Protein AF-0000000081412852 (afdb_homodimer)

Foldseek 3Di:
DDPDDDDDAAEDEDEDADLVLQQCQCCQQVVFHWPDDDPQQQKTWTDQDNHTYMYHYCPGDVNVVVPDADDPDDDPDQAEEHEDPDDDPVVSCVSCVVVVWDKDHWDWDQDPQGTFTWIWTAGPSGHIYIYTYHHDD/DDPDDDDDAAEDEDEDADLVLQQCQCCQQVVFHWPDDDPQQQKTWTDQDNHTYMYHYCPGDVNVVVPDADDPDDDPDQAEEHEDPDDDPVVNCVSCVVVVWDKDHWDWDQDDQGTFTWIWTAGPSGHIYIYTYHHDD

Radius of gyration: 17.56 Å; Cα contacts (8 Å, |Δi|>4): 715; chains: 2; bounding box: 42×49×42 Å

Secondary structure (DSSP, 8-state):
--S-EEEEEEEEEEEES-HHHHHHHHHHHH---EEEEEGGGTEEEEEETTEEEEEEETTSTTGGGG-SPP-SSS-SEEEEEEEEES--HHHHHHHHHHTT---PPPEEEEETTEEEEEEEEE-TT--EEEEE-----/--S-EEEEEEEEEEEES-HHHHHHHHHHHH---EEEEETTTTEEEEEETTEEEEEEETTSTTGGGG-SPP-SSS-SEEEEEEEEES--HHHHHHHHHHTT---PPPEEEEETTEEEEEEEEE-TT--EEEEE-----

Solvent-accessible surface area (backbone atoms only — not comparable to full-atom values): 13895 Å² total; per-residue (Å²): 129,74,80,45,41,48,50,28,48,26,32,39,28,35,44,32,88,48,61,66,63,48,52,51,45,42,29,72,75,55,63,27,46,79,76,46,74,41,71,87,46,27,34,36,36,22,41,30,52,69,10,28,49,27,39,23,22,31,86,24,71,62,21,37,68,30,40,59,69,36,57,81,42,18,32,36,53,68,35,38,27,35,29,32,43,64,72,50,65,71,56,47,52,53,51,42,44,74,72,72,44,74,66,62,79,66,42,76,42,82,55,55,75,38,44,18,46,26,35,49,41,66,51,98,73,64,51,38,38,33,45,26,32,65,43,65,129,130,74,78,45,41,49,49,27,49,26,33,40,28,34,43,32,89,48,61,68,62,49,52,51,46,41,30,71,74,56,63,27,45,78,76,46,74,41,72,86,46,27,33,35,36,22,42,29,52,69,10,27,50,27,39,22,22,30,84,26,70,61,22,37,67,29,40,57,69,36,57,80,42,17,31,35,51,66,35,37,29,34,29,32,44,64,71,50,65,70,57,48,52,50,50,42,43,74,70,71,45,76,67,62,79,67,42,78,43,82,54,56,76,38,46,19,47,27,35,51,41,67,51,98,71,63,49,38,38,32,46,27,31,64,44,64,129

Organism: NCBI:txid198620

Nearest PDB structures (foldseek):
  3ey8-assembly1_A  TM=8.313E-01  e=2.814E-11  Vibrio cholerae
  3l7t-assembly2_C  TM=7.181E-01  e=2.933E-09  Streptococcus mutans
  4mym-assembly1_A-2  TM=6.952E-01  e=5.708E-08  Nocardioides sp. JS614
  2a4x-assembly1_B  TM=6.732E-01  e=3.477E-07  Streptomyces caespitosus
  2rbb-assembly1_B  TM=6.374E-01  e=2.118E-06  Paraburkholderia phytofirmans PsJN

pLDDT: mean 94.6, std 6.42, range [62.0, 98.94]

Structure (mmCIF, N/CA/C/O backbone):
data_AF-0000000081412852-model_v1
#
loop_
_entity.id
_entity.type
_entity.pdbx_description
1 polymer 'VOC family protein'
#
loop_
_atom_site.group_PDB
_atom_site.id
_atom_site.type_symbol
_atom_site.label_atom_id
_atom_site.label_alt_id
_atom_site.label_comp_id
_atom_site.label_asym_id
_atom_site.label_entity_id
_atom_site.label_seq_id
_atom_site.pdbx_PDB_ins_code
_atom_site.Cartn_x
_atom_site.Cartn_y
_atom_site.Cartn_z
_atom_site.occupancy
_atom_site.B_iso_or_equiv
_atom_site.auth_seq_id
_atom_site.auth_comp_id
_atom_site.auth_asym_id
_atom_site.auth_atom_id
_atom_site.pdbx_PDB_model_num
ATOM 1 N N . MET A 1 1 ? 15.609 16.359 13.703 1 69.12 1 MET A N 1
ATOM 2 C CA . MET A 1 1 ? 15.219 14.969 13.93 1 69.12 1 MET A CA 1
ATOM 3 C C . MET A 1 1 ? 13.734 14.766 13.664 1 69.12 1 MET A C 1
ATOM 5 O O . MET A 1 1 ? 12.93 15.672 13.898 1 69.12 1 MET A O 1
ATOM 9 N N . SER A 1 2 ? 13.344 13.695 12.969 1 85.25 2 SER A N 1
ATOM 10 C CA . SER A 1 2 ? 11.938 13.445 12.664 1 85.25 2 SER A CA 1
ATOM 11 C C . SER A 1 2 ? 11.125 13.234 13.93 1 85.25 2 SER A C 1
ATOM 13 O O . SER A 1 2 ? 11.57 12.555 14.859 1 85.25 2 SER A O 1
ATOM 15 N N . PRO A 1 3 ? 10.07 13.875 14.094 1 94.44 3 PRO A N 1
ATOM 16 C CA . PRO A 1 3 ? 9.258 13.812 15.312 1 94.44 3 PRO A CA 1
ATOM 17 C C . PRO A 1 3 ? 8.523 12.477 15.461 1 94.44 3 PRO A C 1
ATOM 19 O O . PRO A 1 3 ? 7.777 12.289 16.422 1 94.44 3 PRO A O 1
ATOM 22 N N . PHE A 1 4 ? 8.703 11.633 14.547 1 97.5 4 PHE A N 1
ATOM 23 C CA . PHE A 1 4 ? 8.047 10.336 14.602 1 97.5 4 PHE A CA 1
ATOM 24 C C . PHE A 1 4 ? 8.875 9.273 13.883 1 97.5 4 PHE A C 1
ATOM 26 O O . PHE A 1 4 ? 9.836 9.602 13.188 1 97.5 4 PHE A O 1
ATOM 33 N N . THR A 1 5 ? 8.539 8.031 14.117 1 97.69 5 THR A N 1
ATOM 34 C CA . THR A 1 5 ? 9.031 6.898 13.344 1 97.69 5 THR A CA 1
ATOM 35 C C . THR A 1 5 ? 7.879 6.137 12.703 1 97.69 5 THR A C 1
ATOM 37 O O . THR A 1 5 ? 6.801 6.027 13.289 1 97.69 5 THR A O 1
ATOM 40 N N . ILE A 1 6 ? 8.125 5.68 11.5 1 98.44 6 ILE A N 1
ATOM 41 C CA . ILE A 1 6 ? 7.156 4.812 10.852 1 98.44 6 ILE A CA 1
ATOM 42 C C . ILE A 1 6 ? 7.199 3.422 11.477 1 98.44 6 ILE A C 1
ATOM 44 O O . ILE A 1 6 ? 8.281 2.869 11.703 1 98.44 6 ILE A O 1
ATOM 48 N N . GLN A 1 7 ? 6.082 2.869 11.758 1 98.62 7 GLN A N 1
ATOM 49 C CA . GLN A 1 7 ? 6.02 1.517 12.305 1 98.62 7 GLN A CA 1
ATOM 50 C C . GLN A 1 7 ? 5.836 0.484 11.195 1 98.62 7 GLN A C 1
ATOM 52 O O . GLN A 1 7 ? 6.535 -0.532 11.164 1 98.62 7 GLN A O 1
ATOM 57 N N . HIS A 1 8 ? 4.918 0.639 10.305 1 98.75 8 HIS A N 1
ATOM 58 C CA . HIS A 1 8 ? 4.574 -0.22 9.172 1 98.75 8 HIS A CA 1
ATOM 59 C C . HIS A 1 8 ? 3.516 0.43 8.289 1 98.75 8 HIS A C 1
ATOM 61 O O . HIS A 1 8 ? 3.043 1.53 8.586 1 98.75 8 HIS A O 1
ATOM 67 N N . ILE A 1 9 ? 3.215 -0.14 7.184 1 98.88 9 ILE A N 1
ATOM 68 C CA . ILE A 1 9 ? 2.084 0.282 6.363 1 98.88 9 ILE A CA 1
ATOM 69 C C . ILE A 1 9 ? 0.781 -0.208 6.992 1 98.88 9 ILE A C 1
ATOM 71 O O . ILE A 1 9 ? 0.593 -1.411 7.191 1 98.88 9 ILE A O 1
ATOM 75 N N . ASP A 1 10 ? -0.05 0.736 7.34 1 98.88 10 ASP A N 1
ATOM 76 C CA . ASP A 1 10 ? -1.327 0.417 7.973 1 98.88 10 ASP A CA 1
ATOM 77 C C . ASP A 1 10 ? -2.33 -0.109 6.945 1 98.88 10 ASP A C 1
ATOM 79 O O . ASP A 1 10 ? -2.965 -1.143 7.168 1 98.88 10 ASP A O 1
ATOM 83 N N . HIS A 1 11 ? -2.533 0.643 5.91 1 98.94 11 HIS A N 1
ATOM 84 C CA . HIS A 1 11 ? -3.451 0.198 4.871 1 98.94 11 HIS A CA 1
ATOM 85 C C . HIS A 1 11 ? -3.168 0.899 3.547 1 98.94 11 HIS A C 1
ATOM 87 O O . HIS A 1 11 ? -2.426 1.884 3.508 1 98.94 11 HIS A O 1
ATOM 93 N N . ILE A 1 12 ? -3.662 0.335 2.516 1 98.81 12 ILE A N 1
ATOM 94 C CA . ILE A 1 12 ? -3.783 0.974 1.21 1 98.81 12 ILE A CA 1
ATOM 95 C C . ILE A 1 12 ? -5.254 1.049 0.807 1 98.81 12 ILE A C 1
ATOM 97 O O . ILE A 1 12 ? -6.074 0.25 1.268 1 98.81 12 ILE A O 1
ATOM 101 N N . VAL A 1 13 ? -5.574 2.055 -0.018 1 98.44 13 VAL A N 1
ATOM 102 C CA . VAL A 1 13 ? -6.945 2.213 -0.495 1 98.44 13 VAL A CA 1
ATOM 103 C C . VAL A 1 13 ? -6.98 2.078 -2.016 1 98.44 13 VAL A C 1
ATOM 105 O O . VAL A 1 13 ? -6.547 2.982 -2.736 1 98.44 13 VAL A O 1
ATOM 108 N N . LEU A 1 14 ? -7.531 1.009 -2.486 1 97.88 14 LEU A N 1
ATOM 109 C CA . LEU A 1 14 ? -7.629 0.723 -3.914 1 97.88 14 LEU A CA 1
ATOM 110 C C . LEU A 1 14 ? -8.906 1.312 -4.5 1 97.88 14 LEU A C 1
ATOM 112 O O . LEU A 1 14 ? -9.977 1.189 -3.906 1 97.88 14 LEU A O 1
ATOM 116 N N . ARG A 1 15 ? -8.773 1.97 -5.633 1 96.44 15 ARG A N 1
ATOM 117 C CA . ARG A 1 15 ? -9.93 2.4 -6.41 1 96.44 15 ARG A CA 1
ATOM 118 C C . ARG A 1 15 ? -10.461 1.269 -7.285 1 96.44 15 ARG A C 1
ATOM 120 O O . ARG A 1 15 ? -9.719 0.71 -8.094 1 96.44 15 ARG A O 1
ATOM 127 N N . VAL A 1 16 ? -11.711 0.927 -7.129 1 96.75 16 VAL A N 1
ATOM 128 C CA . VAL A 1 16 ? -12.227 -0.26 -7.809 1 96.75 16 VAL A CA 1
ATOM 129 C C . VAL A 1 16 ? -13.445 0.107 -8.641 1 96.75 16 VAL A C 1
ATOM 131 O O . VAL A 1 16 ? -14.227 0.984 -8.258 1 96.75 16 VAL A O 1
ATOM 134 N N . ALA A 1 17 ? -13.633 -0.606 -9.75 1 95.12 17 ALA A N 1
ATOM 135 C CA . ALA A 1 17 ? -14.719 -0.339 -10.688 1 95.12 17 ALA A CA 1
ATOM 136 C C . ALA A 1 17 ? -16.016 -0.999 -10.234 1 95.12 17 ALA A C 1
ATOM 138 O O . ALA A 1 17 ? -17.109 -0.5 -10.516 1 95.12 17 ALA A O 1
ATOM 139 N N . ASP A 1 18 ? -15.961 -2.16 -9.602 1 96.38 18 ASP A N 1
ATOM 140 C CA . ASP A 1 18 ? -17.078 -2.943 -9.086 1 96.38 18 ASP A CA 1
ATOM 141 C C . ASP A 1 18 ? -16.797 -3.443 -7.672 1 96.38 18 ASP A C 1
ATOM 143 O O . ASP A 1 18 ? -16.047 -4.395 -7.484 1 96.38 18 ASP A O 1
ATOM 147 N N . MET A 1 19 ? -17.469 -2.783 -6.707 1 97 19 MET A N 1
ATOM 148 C CA . MET A 1 19 ? -17.203 -3.008 -5.289 1 97 19 MET A CA 1
ATOM 149 C C . MET A 1 19 ? -17.438 -4.465 -4.914 1 97 19 MET A C 1
ATOM 151 O O . MET A 1 19 ? -16.562 -5.117 -4.344 1 97 19 MET A O 1
ATOM 155 N N . GLN A 1 20 ? -18.562 -4.996 -5.234 1 97.75 20 GLN A N 1
ATOM 156 C CA . GLN A 1 20 ? -18.891 -6.355 -4.824 1 97.75 20 GLN A CA 1
ATOM 157 C C . GLN A 1 20 ? -17.969 -7.371 -5.48 1 97.75 20 GLN A C 1
ATOM 159 O O . GLN A 1 20 ? -17.562 -8.344 -4.848 1 97.75 20 GLN A O 1
ATOM 164 N N . ARG A 1 21 ? -17.688 -7.191 -6.766 1 98.06 21 ARG A N 1
ATOM 165 C CA . ARG A 1 21 ? -16.75 -8.062 -7.461 1 98.06 21 ARG A CA 1
ATOM 166 C C . ARG A 1 21 ? -15.398 -8.094 -6.75 1 98.06 21 ARG A C 1
ATOM 168 O O . ARG A 1 21 ? -14.797 -9.156 -6.602 1 98.06 21 ARG A O 1
ATOM 175 N N . SER A 1 22 ? -14.938 -6.906 -6.363 1 98.19 22 SER A N 1
ATOM 176 C CA . SER A 1 22 ? -13.656 -6.809 -5.676 1 98.19 22 SER A CA 1
ATOM 177 C C . SER A 1 22 ? -13.711 -7.461 -4.301 1 98.19 22 SER A C 1
ATOM 179 O O . SER A 1 22 ? -12.805 -8.195 -3.916 1 98.19 22 SER A O 1
ATOM 181 N N . ILE A 1 23 ? -14.758 -7.195 -3.557 1 98.38 23 ILE A N 1
ATOM 182 C CA . ILE A 1 23 ? -14.93 -7.812 -2.246 1 98.38 23 ILE A CA 1
ATOM 183 C C . ILE A 1 23 ? -14.883 -9.336 -2.385 1 98.38 23 ILE A C 1
ATOM 185 O O . ILE A 1 23 ? -14.156 -10.008 -1.647 1 98.38 23 ILE A O 1
ATOM 189 N N . ASP A 1 24 ? -15.625 -9.875 -3.322 1 98.25 24 ASP A N 1
ATOM 190 C CA . ASP A 1 24 ? -15.695 -11.32 -3.541 1 98.25 24 ASP A CA 1
ATOM 191 C C . ASP A 1 24 ? -14.32 -11.883 -3.9 1 98.25 24 ASP A C 1
ATOM 193 O O . ASP A 1 24 ? -13.938 -12.953 -3.416 1 98.25 24 ASP A O 1
ATOM 197 N N . PHE A 1 25 ? -13.625 -11.18 -4.738 1 98.38 25 PHE A N 1
ATOM 198 C CA . PHE A 1 25 ? -12.297 -11.617 -5.164 1 98.38 25 PHE A CA 1
ATOM 199 C C . PHE A 1 25 ? -11.344 -11.703 -3.975 1 98.38 25 PHE A C 1
ATOM 201 O O . PHE A 1 25 ? -10.719 -12.734 -3.746 1 98.38 25 PHE A O 1
ATOM 208 N N . TYR A 1 26 ? -11.195 -10.602 -3.215 1 98.44 26 TYR A N 1
ATOM 209 C CA . TYR A 1 26 ? -10.227 -10.547 -2.129 1 98.44 26 TYR A CA 1
ATOM 210 C C . TYR A 1 26 ? -10.594 -11.523 -1.02 1 98.44 26 TYR A C 1
ATOM 212 O O . TYR A 1 26 ? -9.711 -12.062 -0.341 1 98.44 26 TYR A O 1
ATOM 220 N N . ASP A 1 27 ? -11.883 -11.766 -0.842 1 97.62 27 ASP A N 1
ATOM 221 C CA . ASP A 1 27 ? -12.32 -12.781 0.111 1 97.62 27 ASP A CA 1
ATOM 222 C C . ASP A 1 27 ? -11.969 -14.188 -0.377 1 97.62 27 ASP A C 1
ATOM 224 O O . ASP A 1 27 ? -11.266 -14.93 0.311 1 97.62 27 ASP A O 1
ATOM 228 N N . ARG A 1 28 ? -12.352 -14.508 -1.568 1 97.19 28 ARG A N 1
ATOM 229 C CA . ARG A 1 28 ? -12.195 -15.844 -2.129 1 97.19 28 ARG A CA 1
ATOM 230 C C . ARG A 1 28 ? -10.719 -16.172 -2.346 1 97.19 28 ARG A C 1
ATOM 232 O O . ARG A 1 28 ? -10.273 -17.281 -2.045 1 97.19 28 ARG A O 1
ATOM 239 N N . VAL A 1 29 ? -9.969 -15.273 -2.863 1 97.5 29 VAL A N 1
ATOM 240 C CA . VAL A 1 29 ? -8.602 -15.547 -3.297 1 97.5 29 VAL A CA 1
ATOM 241 C C . VAL A 1 29 ? -7.645 -15.414 -2.111 1 97.5 29 VAL A C 1
ATOM 243 O O . VAL A 1 29 ? -6.719 -16.219 -1.959 1 97.5 29 VAL A O 1
ATOM 246 N N . PHE A 1 30 ? -7.875 -14.383 -1.273 1 97.38 30 PHE A N 1
ATOM 247 C CA . PHE A 1 30 ? -6.867 -14.047 -0.273 1 97.38 30 PHE A CA 1
ATOM 248 C C . PHE A 1 30 ? -7.402 -14.289 1.134 1 97.38 30 PHE A C 1
ATOM 250 O O . PHE A 1 30 ? -6.648 -14.219 2.109 1 97.38 30 PHE A O 1
ATOM 257 N N . GLY A 1 31 ? -8.648 -14.57 1.311 1 97 31 GLY A N 1
ATOM 258 C CA . GLY A 1 31 ? -9.242 -14.727 2.631 1 97 31 GLY A CA 1
ATOM 259 C C . GLY A 1 31 ? -9.383 -13.414 3.375 1 97 31 GLY A C 1
ATOM 260 O O . GLY A 1 31 ? -9.406 -13.391 4.609 1 97 31 GLY A O 1
ATOM 261 N N . ALA A 1 32 ? -9.367 -12.281 2.693 1 97.62 32 ALA A N 1
ATOM 262 C CA . ALA A 1 32 ? -9.516 -10.961 3.299 1 97.62 32 ALA A CA 1
ATOM 263 C C . ALA A 1 32 ? -10.984 -10.656 3.596 1 97.62 32 ALA A C 1
ATOM 265 O O . ALA A 1 32 ? -11.75 -10.32 2.691 1 97.62 32 ALA A O 1
ATOM 266 N N . GLU A 1 33 ? -11.328 -10.656 4.812 1 97 33 GLU A N 1
ATOM 267 C CA . GLU A 1 33 ? -12.727 -10.477 5.207 1 97 33 GLU A CA 1
ATOM 268 C C . GLU A 1 33 ? -13.055 -9 5.395 1 97 33 GLU A C 1
ATOM 270 O O . GLU A 1 33 ? -12.195 -8.203 5.777 1 97 33 GLU A O 1
ATOM 275 N N . VAL A 1 34 ? -14.359 -8.664 5.211 1 98.38 34 VAL A N 1
ATOM 276 C CA . VAL A 1 34 ? -14.836 -7.305 5.434 1 98.38 34 VAL A CA 1
ATOM 277 C C . VAL A 1 34 ? -14.883 -7.016 6.934 1 98.38 34 VAL A C 1
ATOM 279 O O . VAL A 1 34 ? -15.5 -7.762 7.699 1 98.38 34 VAL A O 1
ATOM 282 N N . VAL A 1 35 ? -14.219 -5.988 7.305 1 98.25 35 VAL A N 1
ATOM 283 C CA . VAL A 1 35 ? -14.211 -5.527 8.688 1 98.25 35 VAL A CA 1
ATOM 284 C C . VAL A 1 35 ? -15.281 -4.453 8.883 1 98.25 35 VAL A C 1
ATOM 286 O O . VAL A 1 35 ? -15.93 -4.402 9.93 1 98.25 35 VAL A O 1
ATOM 289 N N . ARG A 1 36 ? -15.391 -3.592 7.887 1 97.44 36 ARG A N 1
ATOM 290 C CA . ARG A 1 36 ? -16.297 -2.453 7.949 1 97.44 36 ARG A CA 1
ATOM 291 C C . ARG A 1 36 ? -16.703 -1.997 6.555 1 97.44 36 ARG A C 1
ATOM 293 O O . ARG A 1 36 ? -15.891 -1.997 5.633 1 97.44 36 ARG A O 1
ATOM 300 N N . HIS A 1 37 ? -17.969 -1.649 6.438 1 96.31 37 HIS A N 1
ATOM 301 C CA . HIS A 1 37 ? -18.5 -1.1 5.199 1 96.31 37 HIS A CA 1
ATOM 302 C C . HIS A 1 37 ? -19.156 0.254 5.438 1 96.31 37 HIS A C 1
ATOM 304 O O . HIS A 1 37 ? -20.141 0.348 6.18 1 96.31 37 HIS A O 1
ATOM 310 N N . ASN A 1 38 ? -18.562 1.273 4.91 1 94.62 38 ASN A N 1
ATOM 311 C CA . ASN A 1 38 ? -19.172 2.594 4.887 1 94.62 38 ASN A CA 1
ATOM 312 C C . ASN A 1 38 ? -19.875 2.855 3.557 1 94.62 38 ASN A C 1
ATOM 314 O O . ASN A 1 38 ? -19.281 3.408 2.631 1 94.62 38 ASN A O 1
ATOM 318 N N . GLU A 1 39 ? -21.094 2.566 3.449 1 90.81 39 GLU A N 1
ATOM 319 C CA . GLU A 1 39 ? -21.859 2.639 2.207 1 90.81 39 GLU A CA 1
ATOM 320 C C . GLU A 1 39 ? -21.938 4.07 1.685 1 90.81 39 GLU A C 1
ATOM 322 O O . GLU A 1 39 ? -21.797 4.305 0.482 1 90.81 39 GLU A O 1
ATOM 327 N N . LYS A 1 40 ? -22.141 4.977 2.611 1 90.38 40 LYS A N 1
ATOM 328 C CA . LYS A 1 40 ? -22.281 6.375 2.225 1 90.38 40 LYS A CA 1
ATOM 329 C C . LYS A 1 40 ? -21.016 6.879 1.525 1 90.38 40 LYS A C 1
ATOM 331 O O . LYS A 1 40 ? -21.109 7.629 0.549 1 90.38 40 LYS A O 1
ATOM 336 N N . LEU A 1 41 ? -19.922 6.371 1.938 1 92.06 41 LEU A N 1
ATOM 337 C CA . LEU A 1 41 ? -18.656 6.84 1.388 1 92.06 41 LEU A CA 1
ATOM 338 C C . LEU A 1 41 ? -18.156 5.914 0.278 1 92.06 41 LEU A C 1
ATOM 340 O O . LEU A 1 41 ? -17.156 6.195 -0.373 1 92.06 41 LEU A O 1
ATOM 344 N N . GLY A 1 42 ? -18.938 4.793 0.043 1 94.69 42 GLY A N 1
ATOM 345 C CA . GLY A 1 42 ? -18.438 3.809 -0.901 1 94.69 42 GLY A CA 1
ATOM 346 C C . GLY A 1 42 ? -17.094 3.23 -0.5 1 94.69 42 GLY A C 1
ATOM 347 O O . GLY A 1 42 ? -16.203 3.068 -1.341 1 94.69 42 GLY A O 1
ATOM 348 N N . LEU A 1 43 ? -16.891 3.02 0.728 1 97.06 43 LEU A N 1
ATOM 349 C CA . LEU A 1 43 ? -15.633 2.586 1.309 1 97.06 43 LEU A CA 1
ATOM 350 C C . LEU A 1 43 ? -15.805 1.288 2.088 1 97.06 43 LEU A C 1
ATOM 352 O O . LEU A 1 43 ? -16.703 1.178 2.924 1 97.06 43 LEU A O 1
ATOM 356 N N . VAL A 1 44 ? -15.016 0.309 1.763 1 98.38 44 VAL A N 1
ATOM 357 C CA . VAL A 1 44 ? -15.016 -0.972 2.461 1 98.38 44 VAL A CA 1
ATOM 358 C C . VAL A 1 44 ? -13.609 -1.28 2.979 1 98.38 44 VAL A C 1
ATOM 360 O O . VAL A 1 44 ? -12.625 -1.106 2.258 1 98.38 44 VAL A O 1
ATOM 363 N N . HIS A 1 45 ? -13.523 -1.679 4.219 1 98.62 45 HIS A N 1
ATOM 364 C CA . HIS A 1 45 ? -12.258 -2.09 4.828 1 98.62 45 HIS A CA 1
ATOM 365 C C . HIS A 1 45 ? -12.133 -3.609 4.867 1 98.62 45 HIS A C 1
ATOM 367 O O . HIS A 1 45 ? -12.992 -4.293 5.43 1 98.62 45 HIS A O 1
ATOM 373 N N . LEU A 1 46 ? -11.109 -4.16 4.246 1 98.81 46 LEU A N 1
ATOM 374 C CA . LEU A 1 46 ? -10.812 -5.59 4.281 1 98.81 46 LEU A CA 1
ATOM 375 C C . LEU A 1 46 ? -9.617 -5.875 5.188 1 98.81 46 LEU A C 1
ATOM 377 O O . LEU A 1 46 ? -8.617 -5.148 5.148 1 98.81 46 LEU A O 1
ATOM 381 N N . ARG A 1 47 ? -9.711 -6.926 5.98 1 98.69 47 ARG A N 1
ATOM 382 C CA . ARG A 1 47 ? -8.594 -7.336 6.816 1 98.69 47 ARG A CA 1
ATOM 383 C C . ARG A 1 47 ? -7.492 -7.98 5.977 1 98.69 47 ARG A C 1
ATOM 385 O O . ARG A 1 47 ? -7.777 -8.781 5.082 1 98.69 47 ARG A O 1
ATOM 392 N N . ALA A 1 48 ? -6.285 -7.656 6.188 1 98.31 48 ALA A N 1
ATOM 393 C CA . ALA A 1 48 ? -5.094 -8.266 5.605 1 98.31 48 ALA A CA 1
ATOM 394 C C . ALA A 1 48 ? -4.004 -8.461 6.66 1 98.31 48 ALA A C 1
ATOM 396 O O . ALA A 1 48 ? -2.99 -7.762 6.648 1 98.31 48 ALA A O 1
ATOM 397 N N . GLY A 1 49 ? -4.188 -9.469 7.527 1 98.38 49 GLY A N 1
ATOM 398 C CA . GLY A 1 49 ? -3.287 -9.625 8.664 1 98.38 49 GLY A CA 1
ATOM 399 C C . GLY A 1 49 ? -3.348 -8.469 9.641 1 98.38 49 GLY A C 1
ATOM 400 O O . GLY A 1 49 ? -4.426 -8.109 10.117 1 98.38 49 GLY A O 1
ATOM 401 N N . THR A 1 50 ? -2.182 -7.887 9.945 1 98.5 50 THR A N 1
ATOM 402 C CA . THR A 1 50 ? -2.125 -6.742 10.844 1 98.5 50 THR A CA 1
ATOM 403 C C . THR A 1 50 ? -2.359 -5.441 10.086 1 98.5 50 THR A C 1
ATOM 405 O O . THR A 1 50 ? -2.396 -4.363 10.68 1 98.5 50 THR A O 1
ATOM 408 N N . SER A 1 51 ? -2.525 -5.469 8.789 1 98.81 51 SER A N 1
ATOM 409 C CA . SER A 1 51 ? -2.828 -4.336 7.922 1 98.81 51 SER A CA 1
ATOM 410 C C . SER A 1 51 ? -4.242 -4.43 7.359 1 98.81 51 SER A C 1
ATOM 412 O O . SER A 1 51 ? -5.051 -5.23 7.836 1 98.81 51 SER A O 1
ATOM 414 N N . MET A 1 52 ? -4.582 -3.533 6.367 1 98.75 52 MET A N 1
ATOM 415 C CA . MET A 1 52 ? -5.863 -3.574 5.672 1 98.75 52 MET A CA 1
ATOM 416 C C . MET A 1 52 ? -5.691 -3.248 4.191 1 98.75 52 MET A C 1
ATOM 418 O O . MET A 1 52 ? -4.75 -2.547 3.811 1 98.75 52 MET A O 1
ATOM 422 N N . ILE A 1 53 ? -6.547 -3.771 3.42 1 98.81 53 ILE A N 1
ATOM 423 C CA . ILE A 1 53 ? -6.781 -3.371 2.037 1 98.81 53 ILE A CA 1
ATOM 424 C C . ILE A 1 53 ? -8.156 -2.721 1.911 1 98.81 53 ILE A C 1
ATOM 426 O O . ILE A 1 53 ? -9.18 -3.41 1.897 1 98.81 53 ILE A O 1
ATOM 430 N N . ASP A 1 54 ? -8.164 -1.456 1.847 1 98.81 54 ASP A N 1
ATOM 431 C CA . ASP A 1 54 ? -9.43 -0.731 1.718 1 98.81 54 ASP A CA 1
ATOM 432 C C . ASP A 1 54 ? -9.805 -0.544 0.25 1 98.81 54 ASP A C 1
ATOM 434 O O . ASP A 1 54 ? -8.93 -0.436 -0.613 1 98.81 54 ASP A O 1
ATOM 438 N N . LEU A 1 55 ? -11.102 -0.536 0.006 1 98.44 55 LEU A N 1
ATOM 439 C CA . LEU A 1 55 ? -11.656 -0.371 -1.335 1 98.44 55 LEU A CA 1
ATOM 440 C C . LEU A 1 55 ? -12.555 0.86 -1.407 1 98.44 55 LEU A C 1
ATOM 442 O O . LEU A 1 55 ? -13.375 1.085 -0.519 1 98.44 55 LEU A O 1
ATOM 446 N N . VAL A 1 56 ? -12.375 1.657 -2.402 1 97.38 56 VAL A N 1
ATOM 447 C CA . VAL A 1 56 ? -13.281 2.766 -2.666 1 97.38 56 VAL A CA 1
ATOM 448 C C . VAL A 1 56 ? -13.852 2.643 -4.078 1 97.38 56 VAL A C 1
ATOM 450 O O . VAL A 1 56 ? -13.133 2.287 -5.016 1 97.38 56 VAL A O 1
ATOM 453 N N . ASP A 1 57 ? -15.102 2.906 -4.152 1 95.06 57 ASP A N 1
ATOM 454 C CA . ASP A 1 57 ? -15.805 2.859 -5.426 1 95.06 57 ASP A CA 1
ATOM 455 C C . ASP A 1 57 ? -15.492 4.09 -6.277 1 95.06 57 ASP A C 1
ATOM 457 O O . ASP A 1 57 ? -15.68 5.223 -5.828 1 95.06 57 ASP A O 1
ATOM 461 N N . ILE A 1 58 ? -15.102 3.867 -7.512 1 93 58 ILE A N 1
ATOM 462 C CA . ILE A 1 58 ? -14.703 4.98 -8.367 1 93 58 ILE A CA 1
ATOM 463 C C . ILE A 1 58 ? -15.914 5.871 -8.656 1 93 58 ILE A C 1
ATOM 465 O O . ILE A 1 58 ? -15.758 7.012 -9.094 1 93 58 ILE A O 1
ATOM 469 N N . HIS A 1 59 ? -17.109 5.367 -8.406 1 88.44 59 HIS A N 1
ATOM 470 C CA . HIS A 1 59 ? -18.312 6.145 -8.625 1 88.44 59 HIS A CA 1
ATOM 471 C C . HIS A 1 59 ? -18.812 6.762 -7.32 1 88.44 59 HIS A C 1
ATOM 473 O O . HIS A 1 59 ? -19.766 7.547 -7.324 1 88.44 59 HIS A O 1
ATOM 479 N N . GLY A 1 60 ? -18.188 6.383 -6.219 1 84.94 60 GLY A N 1
ATOM 480 C CA . GLY A 1 60 ? -18.562 6.891 -4.91 1 84.94 60 GLY A CA 1
ATOM 481 C C . GLY A 1 60 ? -17.906 8.219 -4.574 1 84.94 60 GLY A C 1
ATOM 482 O O . GLY A 1 60 ? -17.094 8.727 -5.34 1 84.94 60 GLY A O 1
ATOM 483 N N . GLU A 1 61 ? -18.25 8.711 -3.412 1 83.31 61 GLU A N 1
ATOM 484 C CA . GLU A 1 61 ? -17.844 10.047 -2.984 1 83.31 61 GLU A CA 1
ATOM 485 C C . GLU A 1 61 ? -16.312 10.18 -2.971 1 83.31 61 GLU A C 1
ATOM 487 O O . GLU A 1 61 ? -15.766 11.141 -3.504 1 83.31 61 GLU A O 1
ATOM 492 N N . ILE A 1 62 ? -15.578 9.258 -2.428 1 84.94 62 ILE A N 1
ATOM 493 C CA . ILE A 1 62 ? -14.125 9.305 -2.283 1 84.94 62 ILE A CA 1
ATOM 494 C C . ILE A 1 62 ? -13.461 8.93 -3.607 1 84.94 62 ILE A C 1
ATOM 496 O O . ILE A 1 62 ? -12.555 9.617 -4.07 1 84.94 62 ILE A O 1
ATOM 500 N N . GLY A 1 63 ? -13.914 7.832 -4.246 1 83.44 63 GLY A N 1
ATOM 501 C CA . GLY A 1 63 ? -13.281 7.285 -5.434 1 83.44 63 GLY A CA 1
ATOM 502 C C . GLY A 1 63 ? -13.367 8.203 -6.637 1 83.44 63 GLY A C 1
ATOM 503 O O . GLY A 1 63 ? -12.484 8.18 -7.5 1 83.44 63 GLY A O 1
ATOM 504 N N . ARG A 1 64 ? -14.398 9.016 -6.637 1 81.81 64 ARG A N 1
ATOM 505 C CA . ARG A 1 64 ? -14.617 9.883 -7.793 1 81.81 64 ARG A CA 1
ATOM 506 C C . ARG A 1 64 ? -13.523 10.938 -7.902 1 81.81 64 ARG A C 1
ATOM 508 O O . ARG A 1 64 ? -13.273 11.469 -8.984 1 81.81 64 ARG A O 1
ATOM 515 N N . LYS A 1 65 ? -12.875 11.219 -6.848 1 81.81 65 LYS A N 1
ATOM 516 C CA . LYS A 1 65 ? -11.836 12.25 -6.828 1 81.81 65 LYS A CA 1
ATOM 517 C C . LYS A 1 65 ? -10.648 11.852 -7.703 1 81.81 65 LYS A C 1
ATOM 519 O O . LYS A 1 65 ? -9.93 12.711 -8.219 1 81.81 65 LYS A O 1
ATOM 524 N N . GLY A 1 66 ? -10.492 10.586 -7.914 1 81.94 66 GLY A N 1
ATOM 525 C CA . GLY A 1 66 ? -9.406 10.078 -8.742 1 81.94 66 GLY A CA 1
ATOM 526 C C . GLY A 1 66 ? -9.773 9.977 -10.211 1 81.94 66 GLY A C 1
ATOM 527 O O . GLY A 1 66 ? -8.945 9.578 -11.031 1 81.94 66 GLY A O 1
ATOM 528 N N . GLY A 1 67 ? -11.039 10.312 -10.469 1 83.5 67 GLY A N 1
ATOM 529 C CA . GLY A 1 67 ? -11.461 10.266 -11.859 1 83.5 67 GLY A CA 1
ATOM 530 C C . GLY A 1 67 ? -11.836 8.875 -12.328 1 83.5 67 GLY A C 1
ATOM 531 O O . GLY A 1 67 ? -12.484 8.125 -11.594 1 83.5 67 GLY A O 1
ATOM 532 N N . ALA A 1 68 ? -11.453 8.68 -13.617 1 79.44 68 ALA A N 1
ATOM 533 C CA . ALA A 1 68 ? -11.805 7.41 -14.242 1 79.44 68 ALA A CA 1
ATOM 534 C C . ALA A 1 68 ? -11.023 6.258 -13.625 1 79.44 68 ALA A C 1
ATOM 536 O O . ALA A 1 68 ? -10.023 6.477 -12.93 1 79.44 68 ALA A O 1
ATOM 537 N N . ALA A 1 69 ? -11.531 5.043 -13.82 1 81.19 69 ALA A N 1
ATOM 538 C CA . ALA A 1 69 ? -10.867 3.83 -13.344 1 81.19 69 ALA A CA 1
ATOM 539 C C . ALA A 1 69 ? -9.43 3.752 -13.859 1 81.19 69 ALA A C 1
ATOM 541 O O . ALA A 1 69 ? -9.125 4.242 -14.945 1 81.19 69 ALA A O 1
ATOM 542 N N . ALA A 1 70 ? -8.672 3.135 -12.969 1 79.88 70 ALA A N 1
ATOM 543 C CA . ALA A 1 70 ? -7.297 2.914 -13.406 1 79.88 70 ALA A CA 1
ATOM 544 C C . ALA A 1 70 ? -7.242 1.977 -14.609 1 79.88 70 ALA A C 1
ATOM 546 O O . ALA A 1 70 ? -8.078 1.086 -14.75 1 79.88 70 ALA A O 1
ATOM 547 N N . GLY A 1 71 ? -6.402 2.266 -15.555 1 76.94 71 GLY A N 1
ATOM 548 C CA . GLY A 1 71 ? -6.105 1.374 -16.656 1 76.94 71 GLY A CA 1
ATOM 549 C C . GLY A 1 71 ? -4.711 0.785 -16.594 1 76.94 71 GLY A C 1
ATOM 550 O O . GLY A 1 71 ? -4.098 0.748 -15.531 1 76.94 71 GLY A O 1
ATOM 551 N N . GLY A 1 72 ? -4.293 0.121 -17.656 1 76.25 72 GLY A N 1
ATOM 552 C CA . GLY A 1 72 ? -2.973 -0.487 -17.703 1 76.25 72 GLY A CA 1
ATOM 553 C C . GLY A 1 72 ? -1.846 0.527 -17.625 1 76.25 72 GLY A C 1
ATOM 554 O O . GLY A 1 72 ? -0.681 0.158 -17.469 1 76.25 72 GLY A O 1
ATOM 555 N N . GLU A 1 73 ? -2.361 1.808 -17.781 1 79 73 GLU A N 1
ATOM 556 C CA . GLU A 1 73 ? -1.354 2.865 -17.797 1 79 73 GLU A CA 1
ATOM 557 C C . GLU A 1 73 ? -1.663 3.93 -16.734 1 79 73 GLU A C 1
ATOM 559 O O . GLU A 1 73 ? -2.783 4.004 -16.234 1 79 73 GLU A O 1
ATOM 564 N N . ARG A 1 74 ? -0.605 4.695 -16.297 1 83.44 74 ARG A N 1
ATOM 565 C CA . ARG A 1 74 ? -0.671 5.875 -15.438 1 83.44 74 ARG A CA 1
ATOM 566 C C . ARG A 1 74 ? -1.069 5.496 -14.016 1 83.44 74 ARG A C 1
ATOM 568 O O . ARG A 1 74 ? -1.708 6.285 -13.312 1 83.44 74 ARG A O 1
ATOM 575 N N . ARG A 1 75 ? -0.811 4.312 -13.75 1 91.31 75 ARG A N 1
ATOM 576 C CA . ARG A 1 75 ? -0.997 3.896 -12.367 1 91.31 75 ARG A CA 1
ATOM 577 C C . ARG A 1 75 ? 0.029 4.559 -11.453 1 91.31 75 ARG A C 1
ATOM 579 O O . ARG A 1 75 ? 1.193 4.711 -11.828 1 91.31 75 ARG A O 1
ATOM 586 N N . ASN A 1 76 ? -0.362 4.914 -10.266 1 95.12 76 ASN A N 1
ATOM 587 C CA . ASN A 1 76 ? 0.597 5.504 -9.344 1 95.12 76 ASN A CA 1
ATOM 588 C C . ASN A 1 76 ? 1.365 4.43 -8.57 1 95.12 76 ASN A C 1
ATOM 590 O O . ASN A 1 76 ? 2.484 4.672 -8.117 1 95.12 76 ASN A O 1
ATOM 594 N N . VAL A 1 77 ? 0.792 3.275 -8.383 1 96.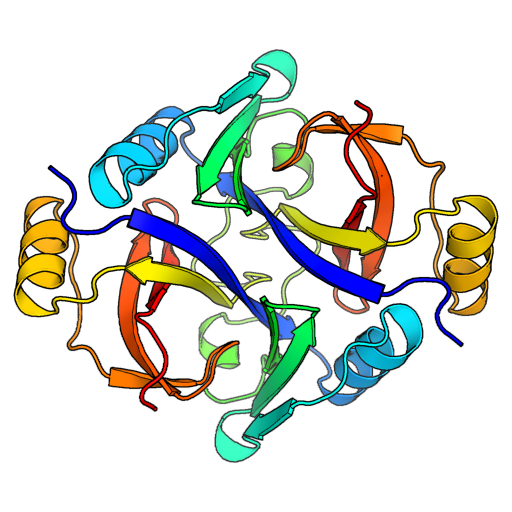69 77 VAL A N 1
ATOM 595 C CA . VAL A 1 77 ? 1.456 2.148 -7.738 1 96.69 77 VAL A CA 1
ATOM 596 C C . VAL A 1 77 ? 1.645 1.015 -8.742 1 96.69 77 VAL A C 1
ATOM 598 O O . VAL A 1 77 ? 0.697 0.618 -9.422 1 96.69 77 VAL A O 1
ATOM 601 N N . ASP A 1 78 ? 2.879 0.52 -8.844 1 96.38 78 ASP A N 1
ATOM 602 C CA . ASP A 1 78 ? 3.164 -0.582 -9.758 1 96.38 78 ASP A CA 1
ATOM 603 C C . ASP A 1 78 ? 2.574 -1.892 -9.242 1 96.38 78 ASP A C 1
ATOM 605 O O . ASP A 1 78 ? 1.877 -2.596 -9.977 1 96.38 78 ASP A O 1
ATOM 609 N N . HIS A 1 79 ? 2.887 -2.229 -8.055 1 97.94 79 HIS A N 1
ATOM 610 C CA . HIS A 1 79 ? 2.301 -3.379 -7.375 1 97.94 79 HIS A CA 1
ATOM 611 C C . HIS A 1 79 ? 2.428 -3.25 -5.863 1 97.94 79 HIS A C 1
ATOM 613 O O . HIS A 1 79 ? 3.078 -2.326 -5.367 1 97.94 79 HIS A O 1
ATOM 619 N N . PHE A 1 80 ? 1.669 -4.07 -5.109 1 98.75 80 PHE A N 1
ATOM 620 C CA . PHE A 1 80 ? 1.849 -4.191 -3.67 1 98.75 80 PHE A CA 1
ATOM 621 C C . PHE A 1 80 ? 2.029 -5.652 -3.27 1 98.75 80 PHE A C 1
ATOM 623 O O . PHE A 1 80 ? 1.658 -6.559 -4.023 1 98.75 80 PHE A O 1
ATOM 630 N N . CYS A 1 81 ? 2.645 -5.773 -2.195 1 98.94 81 CYS A N 1
ATOM 631 C CA . CYS A 1 81 ? 3.055 -7.105 -1.769 1 98.94 81 CYS A CA 1
ATOM 632 C C . CYS A 1 81 ? 2.441 -7.461 -0.419 1 98.94 81 CYS A C 1
ATOM 634 O O . CYS A 1 81 ? 2.469 -6.652 0.51 1 98.94 81 CYS A O 1
ATOM 636 N N . LEU A 1 82 ? 1.906 -8.625 -0.354 1 98.81 82 LEU A N 1
ATOM 637 C CA . LEU A 1 82 ? 1.394 -9.211 0.882 1 98.81 82 LEU A CA 1
ATOM 638 C C . LEU A 1 82 ? 2.332 -10.297 1.401 1 98.81 82 LEU A C 1
ATOM 640 O O . LEU A 1 82 ? 2.678 -11.227 0.669 1 98.81 82 LEU A O 1
ATOM 644 N N . ARG A 1 83 ? 2.756 -10.086 2.607 1 98.81 83 ARG A N 1
ATOM 645 C CA . ARG A 1 83 ? 3.48 -11.156 3.293 1 98.81 83 ARG A CA 1
ATOM 646 C C . ARG A 1 83 ? 2.533 -12.266 3.734 1 98.81 83 ARG A C 1
ATOM 648 O O . ARG A 1 83 ? 1.563 -12.008 4.453 1 98.81 83 ARG A O 1
ATOM 655 N N . ILE A 1 84 ? 2.854 -13.523 3.312 1 98.56 84 ILE A N 1
ATOM 656 C CA . ILE A 1 84 ? 1.924 -14.609 3.609 1 98.56 84 ILE A CA 1
ATOM 657 C C . ILE A 1 84 ? 2.672 -15.766 4.273 1 98.56 84 ILE A C 1
ATOM 659 O O . ILE A 1 84 ? 3.896 -15.859 4.168 1 98.56 84 ILE A O 1
ATOM 663 N N . GLU A 1 85 ? 1.915 -16.656 4.969 1 97.56 85 GLU A N 1
ATOM 664 C CA . GLU A 1 85 ? 2.438 -17.875 5.555 1 97.56 85 GLU A CA 1
ATOM 665 C C . GLU A 1 85 ? 1.359 -18.953 5.633 1 97.56 85 GLU A C 1
ATOM 667 O O . GLU A 1 85 ? 0.2 -18.656 5.93 1 97.56 85 GLU A O 1
ATOM 672 N N . PRO A 1 86 ? 1.723 -20.219 5.43 1 97.44 86 PRO A N 1
ATOM 673 C CA . PRO A 1 86 ? 2.998 -20.656 4.855 1 97.44 86 PRO A CA 1
ATOM 674 C C . PRO A 1 86 ? 3.113 -20.328 3.367 1 97.44 86 PRO A C 1
ATOM 676 O O . PRO A 1 86 ? 2.154 -19.859 2.758 1 97.44 86 PRO A O 1
ATOM 679 N N . PHE A 1 87 ? 4.273 -20.453 2.838 1 97.75 87 PHE A N 1
ATOM 680 C CA . PHE A 1 87 ? 4.484 -20.375 1.396 1 97.75 87 PHE A CA 1
ATOM 681 C C . PHE A 1 87 ? 4.77 -21.766 0.82 1 97.75 87 PHE A C 1
ATOM 683 O O . PHE A 1 87 ? 5.926 -22.188 0.76 1 97.75 87 PHE A O 1
ATOM 690 N N . ASP A 1 88 ? 3.727 -22.438 0.463 1 97.06 88 ASP A N 1
ATOM 691 C CA . ASP A 1 88 ? 3.777 -23.688 -0.301 1 97.06 88 ASP A CA 1
ATOM 692 C C . ASP A 1 88 ? 3.418 -23.438 -1.766 1 97.06 88 ASP A C 1
ATOM 694 O O . ASP A 1 88 ? 2.24 -23.344 -2.113 1 97.06 88 ASP A O 1
ATOM 698 N N . GLU A 1 89 ? 4.438 -23.344 -2.574 1 96.62 89 GLU A N 1
ATOM 699 C CA . GLU A 1 89 ? 4.254 -22.906 -3.955 1 96.62 89 GLU A CA 1
ATOM 700 C C . GLU A 1 89 ? 3.207 -23.75 -4.668 1 96.62 89 GLU A C 1
ATOM 702 O O . GLU A 1 89 ? 2.336 -23.219 -5.363 1 96.62 89 GLU A O 1
ATOM 707 N N . ALA A 1 90 ? 3.344 -25.047 -4.547 1 96.44 90 ALA A N 1
ATOM 708 C CA . ALA A 1 90 ? 2.406 -25.938 -5.223 1 96.44 90 ALA A CA 1
ATOM 709 C C . ALA A 1 90 ? 0.975 -25.688 -4.758 1 96.44 90 ALA A C 1
ATOM 711 O O . ALA A 1 90 ? 0.054 -25.609 -5.57 1 96.44 90 ALA A O 1
ATOM 712 N N . ALA A 1 91 ? 0.77 -25.562 -3.482 1 96.81 91 ALA A N 1
ATOM 713 C CA . ALA A 1 91 ? -0.554 -25.312 -2.922 1 96.81 91 ALA A CA 1
ATOM 714 C C . ALA A 1 91 ? -1.075 -23.938 -3.357 1 96.81 91 ALA A C 1
ATOM 716 O O . ALA A 1 91 ? -2.264 -23.781 -3.648 1 96.81 91 ALA A O 1
ATOM 717 N N . LEU A 1 92 ? -0.195 -22.969 -3.34 1 96.69 92 LEU A N 1
ATOM 718 C CA . LEU A 1 92 ? -0.547 -21.609 -3.734 1 96.69 92 LEU A CA 1
ATOM 719 C C . LEU A 1 92 ? -0.999 -21.578 -5.191 1 96.69 92 LEU A C 1
ATOM 721 O O . LEU A 1 92 ? -2.053 -21.016 -5.5 1 96.69 92 LEU A O 1
ATOM 725 N N . VAL A 1 93 ? -0.196 -22.156 -6.062 1 96.25 93 VAL A N 1
ATOM 726 C CA . VAL A 1 93 ? -0.487 -22.156 -7.492 1 96.25 93 VAL A CA 1
ATOM 727 C C . VAL A 1 93 ? -1.817 -22.875 -7.746 1 96.25 93 VAL A C 1
ATOM 729 O O . VAL A 1 93 ? -2.664 -22.359 -8.484 1 96.25 93 VAL A O 1
ATOM 732 N N . ARG A 1 94 ? -2.021 -23.969 -7.109 1 96.5 94 ARG A N 1
ATOM 733 C CA . ARG A 1 94 ? -3.271 -24.719 -7.254 1 96.5 94 ARG A CA 1
ATOM 734 C C . ARG A 1 94 ? -4.461 -23.859 -6.82 1 96.5 94 ARG A C 1
ATOM 736 O O . ARG A 1 94 ? -5.484 -23.828 -7.508 1 96.5 94 ARG A O 1
ATOM 743 N N . HIS A 1 95 ? -4.328 -23.266 -5.707 1 97.56 95 HIS A N 1
ATOM 744 C CA . HIS A 1 95 ? -5.391 -22.422 -5.172 1 97.56 95 HIS A CA 1
ATOM 745 C C . HIS A 1 95 ? -5.715 -21.266 -6.121 1 97.56 95 HIS A C 1
ATOM 747 O O . HIS A 1 95 ? -6.879 -21.062 -6.473 1 97.56 95 HIS A O 1
ATOM 753 N N . LEU A 1 96 ? -4.695 -20.531 -6.531 1 97.25 96 LEU A N 1
ATOM 754 C CA . LEU A 1 96 ? -4.895 -19.375 -7.406 1 97.25 96 LEU A CA 1
ATOM 755 C C . LEU A 1 96 ? -5.496 -19.797 -8.742 1 97.25 96 LEU A C 1
ATOM 757 O O . LEU A 1 96 ? -6.383 -19.125 -9.266 1 97.25 96 LEU A O 1
ATOM 761 N N . GLN A 1 97 ? -5.031 -20.938 -9.258 1 96.31 97 GLN A N 1
ATOM 762 C CA . GLN A 1 97 ? -5.582 -21.469 -10.5 1 96.31 97 GLN A CA 1
ATOM 763 C C . GLN A 1 97 ? -7.043 -21.875 -10.328 1 96.31 97 GLN A C 1
ATOM 765 O O . GLN A 1 97 ? -7.863 -21.672 -11.227 1 96.31 97 GLN A O 1
ATOM 770 N N . SER A 1 98 ? -7.352 -22.438 -9.18 1 96.56 98 SER A N 1
ATOM 771 C CA . SER A 1 98 ? -8.727 -22.828 -8.906 1 96.56 98 SER A CA 1
ATOM 772 C C . SER A 1 98 ? -9.648 -21.609 -8.828 1 96.56 98 SER A C 1
ATOM 774 O O . SER A 1 98 ? -10.859 -21.734 -9.016 1 96.56 98 SER A O 1
ATOM 776 N N . CYS A 1 99 ? -9.062 -20.484 -8.539 1 96.69 99 CYS A N 1
ATOM 777 C CA . CYS A 1 99 ? -9.812 -19.234 -8.492 1 96.69 99 CYS A CA 1
ATOM 778 C C . CYS A 1 99 ? -9.836 -18.562 -9.867 1 96.69 99 CYS A C 1
ATOM 780 O O . CYS A 1 99 ? -10.312 -17.438 -10 1 96.69 99 CYS A O 1
ATOM 782 N N . GLY A 1 100 ? -9.219 -19.172 -10.82 1 96.25 100 GLY A N 1
ATOM 783 C CA . GLY A 1 100 ? -9.281 -18.672 -12.188 1 96.25 100 GLY A CA 1
ATOM 784 C C . GLY A 1 100 ? -8.133 -17.75 -12.539 1 96.25 100 GLY A C 1
ATOM 785 O O . GLY A 1 100 ? -8.188 -17.047 -13.547 1 96.25 100 GLY A O 1
ATOM 786 N N . LEU A 1 101 ? -7.148 -17.719 -11.727 1 96.69 101 LEU A N 1
ATOM 787 C CA . LEU A 1 101 ? -6.027 -16.812 -11.961 1 96.69 101 LEU A CA 1
ATOM 788 C C . LEU A 1 101 ? -4.875 -17.547 -12.648 1 96.69 101 LEU A C 1
ATOM 790 O O . LEU A 1 101 ? -4.648 -18.734 -12.398 1 96.69 101 LEU A O 1
ATOM 794 N N . ASN A 1 102 ? -4.207 -16.797 -13.531 1 92.31 102 ASN A N 1
ATOM 795 C CA . ASN A 1 102 ? -2.947 -17.25 -14.102 1 92.31 102 ASN A CA 1
ATOM 796 C C . ASN A 1 102 ? -1.752 -16.781 -13.281 1 92.31 102 ASN A C 1
ATOM 798 O O . ASN A 1 102 ? -1.649 -15.602 -12.945 1 92.31 102 ASN A O 1
ATOM 802 N N . VAL A 1 103 ? -0.906 -17.719 -12.93 1 92.44 103 VAL A N 1
ATOM 803 C CA . VAL A 1 103 ? 0.235 -17.375 -12.094 1 92.44 103 VAL A CA 1
ATOM 804 C C . VAL A 1 103 ? 1.519 -17.922 -12.711 1 92.44 103 VAL A C 1
ATOM 806 O O . VAL A 1 103 ? 1.517 -19 -13.297 1 92.44 103 VAL A O 1
ATOM 809 N N . GLU A 1 104 ? 2.512 -17.125 -12.586 1 89.38 104 GLU A N 1
ATOM 810 C CA . GLU A 1 104 ? 3.842 -17.562 -13 1 89.38 104 GLU A CA 1
ATOM 811 C C . GLU A 1 104 ? 4.586 -18.234 -11.852 1 89.38 104 GLU A C 1
ATOM 813 O O . GLU A 1 104 ? 4.152 -18.172 -10.703 1 89.38 104 GLU A O 1
ATOM 818 N N . LYS A 1 105 ? 5.664 -18.859 -12.25 1 93.31 105 LYS A N 1
ATOM 819 C CA . LYS A 1 105 ? 6.492 -19.531 -11.25 1 93.31 105 LYS A CA 1
ATOM 820 C C . LYS A 1 105 ? 7.027 -18.547 -10.227 1 93.31 105 LYS A C 1
ATOM 822 O O . LYS A 1 105 ? 7.355 -17.406 -10.562 1 93.31 105 LYS A O 1
ATOM 827 N N . ALA A 1 106 ? 7.133 -19.109 -9.039 1 97.06 106 ALA A N 1
ATOM 828 C CA . ALA A 1 106 ? 7.699 -18.297 -7.969 1 97.06 106 ALA A CA 1
ATOM 829 C C . ALA A 1 106 ? 9.164 -17.969 -8.25 1 97.06 106 ALA A C 1
ATOM 831 O O . ALA A 1 106 ? 9.859 -18.719 -8.93 1 97.06 106 ALA A O 1
ATOM 832 N N . ALA A 1 107 ? 9.562 -16.844 -7.797 1 97.31 107 ALA A N 1
ATOM 833 C CA . ALA A 1 107 ? 10.953 -16.406 -7.871 1 97.31 107 ALA A CA 1
ATOM 834 C C . ALA A 1 107 ? 11.391 -15.766 -6.559 1 97.31 107 ALA A C 1
ATOM 836 O O . ALA A 1 107 ? 10.562 -15.32 -5.766 1 97.31 107 ALA A O 1
ATOM 837 N N . THR A 1 108 ? 12.656 -15.828 -6.32 1 97.31 108 THR A N 1
ATOM 838 C CA . THR A 1 108 ? 13.211 -15.156 -5.148 1 97.31 108 THR A CA 1
ATOM 839 C C . THR A 1 108 ? 13.289 -13.648 -5.379 1 97.31 108 THR A C 1
ATOM 841 O O . THR A 1 108 ? 13.875 -13.195 -6.367 1 97.31 108 THR A O 1
ATOM 844 N N . ARG A 1 109 ? 12.711 -12.953 -4.535 1 96 109 ARG A N 1
ATOM 845 C CA . ARG A 1 109 ? 12.68 -11.492 -4.637 1 96 109 ARG A CA 1
ATOM 846 C C . ARG A 1 109 ? 12.945 -10.852 -3.281 1 96 109 ARG A C 1
ATOM 848 O O . ARG A 1 109 ? 12.797 -11.492 -2.24 1 96 109 ARG A O 1
ATOM 855 N N . PHE A 1 110 ? 13.32 -9.547 -3.311 1 97.31 110 PHE A N 1
ATOM 856 C CA . PHE A 1 110 ? 13.648 -8.797 -2.104 1 97.31 110 PHE A CA 1
ATOM 857 C C . PHE A 1 110 ? 12.414 -8.117 -1.529 1 97.31 110 PHE A C 1
ATOM 859 O O . PHE A 1 110 ? 11.609 -7.559 -2.273 1 97.31 110 PHE A O 1
ATOM 866 N N . GLY A 1 111 ? 12.219 -8.234 -0.201 1 97.19 111 GLY A N 1
ATOM 867 C CA . GLY A 1 111 ? 11.156 -7.559 0.532 1 97.19 111 GLY A CA 1
ATOM 868 C C . GLY A 1 111 ? 11.602 -7.051 1.89 1 97.19 111 GLY A C 1
ATOM 869 O O . GLY A 1 111 ? 12.805 -6.914 2.145 1 97.19 111 GLY A O 1
ATOM 870 N N . ALA A 1 112 ? 10.656 -6.727 2.707 1 98.06 112 ALA A N 1
ATOM 871 C CA . ALA A 1 112 ? 10.898 -6.043 3.973 1 98.06 112 ALA A CA 1
ATOM 872 C C . ALA A 1 112 ? 11.758 -6.898 4.902 1 98.06 112 ALA A C 1
ATOM 874 O O . ALA A 1 112 ? 12.539 -6.371 5.695 1 98.06 112 ALA A O 1
ATOM 875 N N . GLU A 1 113 ? 11.625 -8.188 4.77 1 97.31 113 GLU A N 1
ATOM 876 C CA . GLU A 1 113 ? 12.344 -9.086 5.672 1 97.31 113 GLU A CA 1
ATOM 877 C C . GLU A 1 113 ? 13.547 -9.711 4.98 1 97.31 113 GLU A C 1
ATOM 879 O O . GLU A 1 113 ? 14.227 -10.562 5.562 1 97.31 113 GLU A O 1
ATOM 884 N N . GLY A 1 114 ? 13.805 -9.297 3.807 1 97.06 114 GLY A N 1
ATOM 885 C CA . GLY A 1 114 ? 14.898 -9.867 3.031 1 97.06 114 GLY A CA 1
ATOM 886 C C . GLY A 1 114 ? 14.43 -10.641 1.817 1 97.06 114 GLY A C 1
ATOM 887 O O . GLY A 1 114 ? 13.32 -10.43 1.324 1 97.06 114 GLY A O 1
ATOM 888 N N . TYR A 1 115 ? 15.289 -11.539 1.29 1 97.88 115 TYR A N 1
ATOM 889 C CA . TYR A 1 115 ? 14.984 -12.32 0.098 1 97.88 115 TYR A CA 1
ATOM 890 C C . TYR A 1 115 ? 14.117 -13.523 0.441 1 97.88 115 TYR A C 1
ATOM 892 O O . TYR A 1 115 ? 14.328 -14.188 1.461 1 97.88 115 TYR A O 1
ATOM 900 N N . GLY A 1 116 ? 13.164 -13.742 -0.356 1 97.31 116 GLY A N 1
ATOM 901 C CA . GLY A 1 116 ? 12.289 -14.898 -0.233 1 97.31 116 GLY A CA 1
ATOM 902 C C . GLY A 1 116 ? 11.469 -15.156 -1.48 1 97.31 116 GLY A C 1
ATOM 903 O O . GLY A 1 116 ? 11.43 -14.328 -2.389 1 97.31 116 GLY A O 1
ATOM 904 N N . LEU A 1 117 ? 10.828 -16.297 -1.518 1 97.88 117 LEU A N 1
ATOM 905 C CA . LEU A 1 117 ? 10.008 -16.656 -2.666 1 97.88 117 LEU A CA 1
ATOM 906 C C . LEU A 1 117 ? 8.734 -15.828 -2.725 1 97.88 117 LEU A C 1
ATOM 908 O O . LEU A 1 117 ? 8.125 -15.539 -1.689 1 97.88 117 LEU A O 1
ATOM 912 N N . SER A 1 118 ? 8.391 -15.469 -3.916 1 98.12 118 SER A N 1
ATOM 913 C CA . SER A 1 118 ? 7.125 -14.773 -4.125 1 98.12 118 SER A CA 1
ATOM 914 C C . SER A 1 118 ? 6.543 -15.078 -5.5 1 98.12 118 SER A C 1
ATOM 916 O O . SER A 1 118 ? 7.246 -15.578 -6.379 1 98.12 118 SER A O 1
ATOM 918 N N . LEU A 1 119 ? 5.352 -14.891 -5.668 1 97.25 119 LEU A N 1
ATOM 919 C CA . LEU A 1 119 ? 4.676 -14.977 -6.957 1 97.25 119 LEU A CA 1
ATOM 920 C C . LEU A 1 119 ? 3.672 -13.844 -7.125 1 97.25 119 LEU A C 1
ATOM 922 O O . LEU A 1 119 ? 3.314 -13.18 -6.148 1 97.25 119 LEU A O 1
ATOM 926 N N . TYR A 1 120 ? 3.271 -13.609 -8.367 1 97.69 120 TYR A N 1
ATOM 927 C CA . TYR A 1 120 ? 2.379 -12.5 -8.68 1 97.69 120 TYR A CA 1
ATOM 928 C C . TYR A 1 120 ? 1.035 -13.008 -9.188 1 97.69 120 TYR A C 1
ATOM 930 O O . TYR A 1 120 ? 0.965 -14.062 -9.828 1 97.69 120 TYR A O 1
ATOM 938 N N . CYS A 1 121 ? 0.03 -12.312 -8.922 1 97.38 121 CYS A N 1
ATOM 939 C CA . CYS A 1 121 ? -1.28 -12.453 -9.555 1 97.38 121 CYS A CA 1
ATOM 940 C C . CYS A 1 121 ? -1.943 -11.094 -9.734 1 97.38 121 CYS A C 1
ATOM 942 O O . CYS A 1 121 ? -1.364 -10.062 -9.383 1 97.38 121 CYS A O 1
ATOM 944 N N . PHE A 1 122 ? -3.104 -11.07 -10.359 1 96.81 122 PHE A N 1
ATOM 945 C CA . PHE A 1 122 ? -3.781 -9.812 -10.648 1 96.81 122 PHE A CA 1
ATOM 946 C C . PHE A 1 122 ? -5.195 -9.812 -10.078 1 96.81 122 PHE A C 1
ATOM 948 O O . PHE A 1 122 ? -5.89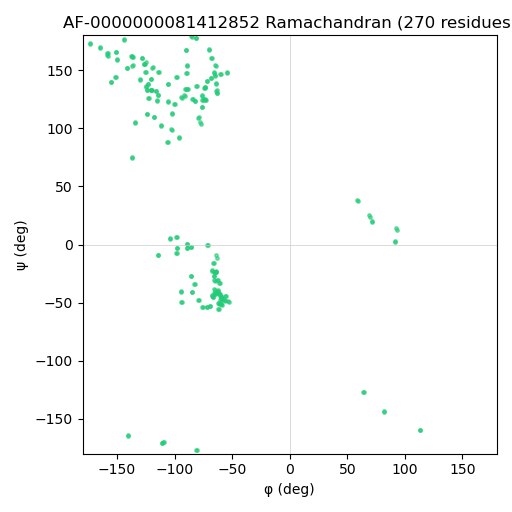8 -10.82 -10.156 1 96.81 122 PHE A O 1
ATOM 955 N N . ASP A 1 123 ? -5.562 -8.703 -9.461 1 97.19 123 ASP A N 1
ATOM 956 C CA . ASP A 1 123 ? -6.941 -8.586 -9 1 97.19 123 ASP A CA 1
ATOM 957 C C . ASP A 1 123 ? -7.863 -8.164 -10.141 1 97.19 123 ASP A C 1
ATOM 959 O O . ASP A 1 123 ? -7.41 -7.953 -11.273 1 97.19 123 ASP A O 1
ATOM 963 N N . PRO A 1 124 ? -9.18 -8.039 -9.977 1 96.25 124 PRO A N 1
ATOM 964 C CA . PRO A 1 124 ? -10.133 -7.812 -11.07 1 96.25 124 PRO A CA 1
ATOM 965 C C . PRO A 1 124 ? -9.914 -6.48 -11.773 1 96.25 124 PRO A C 1
ATOM 967 O O . PRO A 1 124 ? -10.312 -6.316 -12.93 1 96.25 124 PRO A O 1
ATOM 970 N N . ASP A 1 125 ? -9.289 -5.504 -11.094 1 95.56 125 ASP A N 1
ATOM 971 C CA . ASP A 1 125 ? -9.086 -4.184 -11.688 1 95.56 125 ASP A CA 1
ATOM 972 C C . ASP A 1 125 ? -7.684 -4.051 -12.266 1 95.56 125 ASP A C 1
ATOM 974 O O . ASP A 1 125 ? -7.27 -2.959 -12.664 1 95.56 125 ASP A O 1
ATOM 978 N N . GLY A 1 126 ? -6.957 -5.16 -12.25 1 94.56 126 GLY A N 1
ATOM 979 C CA . GLY A 1 126 ? -5.656 -5.176 -12.906 1 94.56 126 GLY A CA 1
ATOM 980 C C . GLY A 1 126 ? -4.516 -4.809 -11.977 1 94.56 126 GLY A C 1
ATOM 981 O O . GLY A 1 126 ? -3.371 -4.668 -12.406 1 94.56 126 GLY A O 1
ATOM 982 N N . ASN A 1 127 ? -4.777 -4.578 -10.734 1 95.56 127 ASN A N 1
ATOM 983 C CA . ASN A 1 127 ? -3.68 -4.395 -9.789 1 95.56 127 ASN A CA 1
ATOM 984 C C . ASN A 1 127 ? -2.836 -5.656 -9.656 1 95.56 127 ASN A C 1
ATOM 986 O O . ASN A 1 127 ? -3.375 -6.754 -9.492 1 95.56 127 ASN A O 1
ATOM 990 N N . GLN A 1 128 ? -1.538 -5.457 -9.742 1 96.62 128 GLN A N 1
ATOM 991 C CA . GLN A 1 128 ? -0.624 -6.574 -9.531 1 96.62 128 GLN A CA 1
ATOM 992 C C . GLN A 1 128 ? -0.346 -6.785 -8.047 1 96.62 128 GLN A C 1
ATOM 994 O O . GLN A 1 128 ? 0.001 -5.84 -7.332 1 96.62 128 GLN A O 1
ATOM 999 N N . VAL A 1 129 ? -0.578 -7.992 -7.594 1 98.25 129 VAL A N 1
ATOM 1000 C CA . VAL A 1 129 ? -0.383 -8.352 -6.191 1 98.25 129 VAL A CA 1
ATOM 1001 C C . VAL A 1 129 ? 0.738 -9.383 -6.07 1 98.25 129 VAL A C 1
ATOM 1003 O O . VAL A 1 129 ? 0.708 -10.422 -6.734 1 98.25 129 VAL A O 1
ATOM 1006 N N . GLU A 1 130 ? 1.697 -9.062 -5.312 1 98.62 130 GLU A N 1
ATOM 1007 C CA . GLU A 1 130 ? 2.766 -10 -4.984 1 98.62 130 GLU A CA 1
ATOM 1008 C C . GLU A 1 130 ? 2.465 -10.75 -3.688 1 98.62 130 GLU A C 1
ATOM 1010 O O . GLU A 1 130 ? 2.086 -10.141 -2.686 1 98.62 130 GLU A O 1
ATOM 1015 N N . LEU A 1 131 ? 2.496 -12.008 -3.707 1 98.31 131 LEU A N 1
ATOM 1016 C CA . LEU A 1 131 ? 2.426 -12.859 -2.523 1 98.31 131 LEU A CA 1
ATOM 1017 C C . LEU A 1 131 ? 3.807 -13.391 -2.152 1 98.31 131 LEU A C 1
ATOM 1019 O O . LEU A 1 131 ? 4.398 -14.172 -2.898 1 98.31 131 LEU A O 1
ATOM 1023 N N . LYS A 1 132 ? 4.277 -12.922 -1.031 1 98.62 132 LYS A N 1
ATOM 1024 C CA . LYS A 1 132 ? 5.656 -13.219 -0.655 1 98.62 132 LYS A CA 1
ATOM 1025 C C . LYS A 1 132 ? 5.707 -14.062 0.618 1 98.62 132 LYS A C 1
ATOM 1027 O O . LYS A 1 132 ? 5.012 -13.766 1.592 1 98.62 132 LYS A O 1
ATOM 1032 N N . GLY A 1 133 ? 6.477 -15.102 0.583 1 98.31 133 GLY A N 1
ATOM 1033 C CA . GLY A 1 133 ? 6.75 -15.906 1.765 1 98.31 133 GLY A CA 1
ATOM 1034 C C . GLY A 1 133 ? 7.816 -15.305 2.662 1 98.31 133 GLY A C 1
ATOM 1035 O O . GLY A 1 133 ? 8.258 -14.18 2.436 1 98.31 133 GLY A O 1
ATOM 1036 N N . PRO A 1 134 ? 8.164 -16.031 3.746 1 96.88 134 PRO A N 1
ATOM 1037 C CA . PRO A 1 134 ? 9.203 -15.539 4.652 1 96.88 134 PRO A CA 1
ATOM 1038 C C . PRO A 1 134 ? 10.578 -15.461 3.988 1 96.88 134 PRO A C 1
ATOM 1040 O O . PRO A 1 134 ? 10.812 -16.109 2.971 1 96.88 134 PRO A O 1
ATOM 1043 N N . SER A 1 135 ? 11.383 -14.547 4.562 1 94.69 135 SER A N 1
ATOM 1044 C CA . SER A 1 135 ? 12.758 -14.461 4.062 1 94.69 135 SER A CA 1
ATOM 1045 C C . SER A 1 135 ? 13.531 -15.734 4.355 1 94.69 135 SER A C 1
ATOM 1047 O O . SER A 1 135 ? 13.281 -16.406 5.355 1 94.69 135 SER A O 1
ATOM 1049 N N . GLU A 1 136 ? 14.383 -16.047 3.424 1 86.88 136 GLU A N 1
ATOM 1050 C CA . GLU A 1 136 ? 15.266 -17.203 3.561 1 86.88 136 GLU A CA 1
ATOM 1051 C C . GLU A 1 136 ? 16.422 -16.906 4.5 1 86.88 136 GLU A C 1
ATOM 1053 O O . GLU A 1 136 ? 17 -15.805 4.461 1 86.88 136 GLU A O 1
ATOM 1058 N N . ALA A 1 137 ? 16.422 -17.406 5.801 1 62.12 137 ALA A N 1
ATOM 1059 C CA . ALA A 1 137 ? 17.547 -17.234 6.715 1 62.12 137 ALA A CA 1
ATOM 1060 C C . ALA A 1 137 ? 18.891 -17.359 5.98 1 62.12 137 ALA A C 1
ATOM 1062 O O . ALA A 1 137 ? 18.984 -18.109 5 1 62.12 137 ALA A O 1
ATOM 1063 N N . MET B 1 1 ? -10.445 -24.281 1.925 1 68.88 1 MET B N 1
ATOM 1064 C CA . MET B 1 1 ? -9.727 -23.438 2.879 1 68.88 1 MET B CA 1
ATOM 1065 C C . MET B 1 1 ? -8.508 -22.797 2.225 1 68.88 1 MET B C 1
ATOM 1067 O O . MET B 1 1 ? -7.891 -23.375 1.334 1 68.88 1 MET B O 1
ATOM 1071 N N . SER B 1 2 ? -8.258 -21.5 2.461 1 85.25 2 SER B N 1
ATOM 1072 C CA . SER B 1 2 ? -7.125 -20.812 1.853 1 85.25 2 SER B CA 1
ATOM 1073 C C . SER B 1 2 ? -5.805 -21.422 2.314 1 85.25 2 SER B C 1
ATOM 1075 O O . SER B 1 2 ? -5.637 -21.734 3.496 1 85.25 2 SER B O 1
ATOM 1077 N N . PRO B 1 3 ? -4.949 -21.734 1.487 1 94.56 3 PRO B N 1
ATOM 1078 C CA . PRO B 1 3 ? -3.686 -22.391 1.812 1 94.56 3 PRO B CA 1
ATOM 1079 C C . PRO B 1 3 ? -2.701 -21.484 2.531 1 94.56 3 PRO B C 1
ATOM 1081 O O . PRO B 1 3 ? -1.579 -21.891 2.842 1 94.56 3 PRO B O 1
ATOM 1084 N N . PHE B 1 4 ? -3.08 -20.297 2.74 1 97.56 4 PHE B N 1
ATOM 1085 C CA . PHE B 1 4 ? -2.213 -19.344 3.428 1 97.56 4 PHE B CA 1
ATOM 1086 C C . PHE B 1 4 ? -3.035 -18.312 4.18 1 97.56 4 PHE B C 1
ATOM 1088 O O . PHE B 1 4 ? -4.25 -18.219 3.992 1 97.56 4 PHE B O 1
ATOM 1095 N N . THR B 1 5 ? -2.389 -17.594 5.066 1 97.69 5 THR B N 1
ATOM 1096 C CA . THR B 1 5 ? -2.928 -16.391 5.695 1 97.69 5 THR B CA 1
ATOM 1097 C C . THR B 1 5 ? -2.041 -15.188 5.402 1 97.69 5 THR B C 1
ATOM 1099 O O . THR B 1 5 ? -0.817 -15.32 5.324 1 97.69 5 THR B O 1
ATOM 1102 N N . ILE B 1 6 ? -2.684 -14.078 5.199 1 98.44 6 ILE B N 1
ATOM 1103 C CA . ILE B 1 6 ? -1.941 -12.828 5.062 1 98.44 6 ILE B CA 1
ATOM 1104 C C . ILE B 1 6 ? -1.413 -12.391 6.426 1 98.44 6 ILE B C 1
ATOM 1106 O O . ILE B 1 6 ? -2.143 -12.414 7.418 1 98.44 6 ILE B O 1
ATOM 1110 N N . GLN B 1 7 ? -0.204 -11.992 6.488 1 98.62 7 GLN B N 1
ATOM 1111 C CA . GLN B 1 7 ? 0.369 -11.492 7.734 1 98.62 7 GLN B CA 1
ATOM 1112 C C . GLN B 1 7 ? 0.258 -9.969 7.82 1 98.62 7 GLN B C 1
ATOM 1114 O O . GLN B 1 7 ? -0.157 -9.43 8.844 1 98.62 7 GLN B O 1
ATOM 1119 N N . HIS B 1 8 ? 0.639 -9.227 6.832 1 98.75 8 HIS B N 1
ATOM 1120 C CA . HIS B 1 8 ? 0.622 -7.777 6.711 1 98.75 8 HIS B CA 1
ATOM 1121 C C . HIS B 1 8 ? 1.022 -7.336 5.305 1 98.75 8 HIS B C 1
ATOM 1123 O O . HIS B 1 8 ? 1.338 -8.172 4.457 1 98.75 8 HIS B O 1
ATOM 1129 N N . ILE B 1 9 ? 0.928 -6.102 5 1 98.88 9 ILE B N 1
ATOM 1130 C CA . ILE B 1 9 ? 1.47 -5.547 3.766 1 98.88 9 ILE B CA 1
ATOM 1131 C C . ILE B 1 9 ? 2.986 -5.41 3.883 1 98.88 9 ILE B C 1
ATOM 1133 O O . ILE B 1 9 ? 3.486 -4.719 4.773 1 98.88 9 ILE B O 1
ATOM 1137 N N . ASP B 1 10 ? 3.662 -6.109 3.02 1 98.88 10 ASP B N 1
ATOM 1138 C CA . ASP B 1 10 ? 5.121 -6.094 3.027 1 98.88 10 ASP B CA 1
ATOM 1139 C C . ASP B 1 10 ? 5.66 -4.797 2.43 1 98.88 10 ASP B C 1
ATOM 1141 O O . ASP B 1 10 ? 6.527 -4.148 3.02 1 98.88 10 ASP B O 1
ATOM 1145 N N . HIS B 1 11 ? 5.227 -4.492 1.247 1 98.94 11 HIS B N 1
ATOM 1146 C CA . HIS B 1 11 ? 5.664 -3.25 0.621 1 98.94 11 HIS B CA 1
ATOM 1147 C C . HIS B 1 11 ? 4.691 -2.807 -0.468 1 98.94 11 HIS B C 1
ATOM 1149 O O . HIS B 1 11 ? 3.824 -3.578 -0.88 1 98.94 11 HIS B O 1
ATOM 1155 N N . ILE B 1 12 ? 4.797 -1.588 -0.822 1 98.75 12 ILE B N 1
ATOM 1156 C CA . ILE B 1 12 ? 4.195 -1.032 -2.029 1 98.75 12 ILE B CA 1
ATOM 1157 C C . ILE B 1 12 ? 5.285 -0.477 -2.941 1 98.75 12 ILE B C 1
ATOM 1159 O O . ILE B 1 12 ? 6.363 -0.105 -2.475 1 98.75 12 ILE B O 1
ATOM 1163 N N . VAL B 1 13 ? 5 -0.473 -4.246 1 98.44 13 VAL B N 1
ATOM 1164 C CA . VAL B 1 13 ? 5.953 0.056 -5.219 1 98.44 13 VAL B CA 1
ATOM 1165 C C . VAL B 1 13 ? 5.344 1.256 -5.941 1 98.44 13 VAL B C 1
ATOM 1167 O O . VAL B 1 13 ? 4.449 1.098 -6.773 1 98.44 13 VAL B O 1
ATOM 1170 N N . LEU B 1 14 ? 5.852 2.404 -5.66 1 97.88 14 LEU B N 1
ATOM 1171 C CA . LEU B 1 14 ? 5.375 3.648 -6.254 1 97.88 14 LEU B CA 1
ATOM 1172 C C . LEU B 1 14 ? 6.117 3.955 -7.547 1 97.88 14 LEU B C 1
ATOM 1174 O O . LEU B 1 14 ? 7.344 3.832 -7.609 1 97.88 14 LEU B O 1
ATOM 1178 N N . ARG B 1 15 ? 5.371 4.324 -8.562 1 96.5 15 ARG B N 1
ATOM 1179 C CA . ARG B 1 15 ? 5.957 4.852 -9.797 1 96.5 15 ARG B CA 1
ATOM 1180 C C . ARG B 1 15 ? 6.27 6.336 -9.656 1 96.5 15 ARG B C 1
ATOM 1182 O O . ARG B 1 15 ? 5.387 7.137 -9.352 1 96.5 15 ARG B O 1
ATOM 1189 N N . VAL B 1 16 ? 7.5 6.703 -9.883 1 96.75 16 VAL B N 1
ATOM 1190 C CA . VAL B 1 16 ? 7.898 8.078 -9.602 1 96.75 16 VAL B CA 1
ATOM 1191 C C . VAL B 1 16 ? 8.531 8.703 -10.844 1 96.75 16 VAL B C 1
ATOM 1193 O O . VAL B 1 16 ? 9.195 8.008 -11.617 1 96.75 16 VAL B O 1
ATOM 1196 N N . ALA B 1 17 ? 8.352 10.008 -11 1 95.19 17 ALA B N 1
ATOM 1197 C CA . ALA B 1 17 ? 8.836 10.742 -12.164 1 95.19 17 ALA B CA 1
ATOM 1198 C C . ALA B 1 17 ? 10.312 11.109 -12.008 1 95.19 17 ALA B C 1
ATOM 1200 O O . ALA B 1 17 ? 11.039 11.219 -13 1 95.19 17 ALA B O 1
ATOM 1201 N N . ASP B 1 18 ? 10.781 11.398 -10.805 1 96.31 18 ASP B N 1
ATOM 1202 C CA . ASP B 1 18 ? 12.148 11.773 -10.453 1 96.31 18 ASP B CA 1
ATOM 1203 C C . ASP B 1 18 ? 12.625 11.016 -9.219 1 96.31 18 ASP B C 1
ATOM 1205 O O . ASP B 1 18 ? 12.242 11.344 -8.094 1 96.31 18 ASP B O 1
ATOM 1209 N N . MET B 1 19 ? 13.492 10.023 -9.477 1 96.94 19 MET B N 1
ATOM 1210 C CA . MET B 1 19 ? 13.922 9.086 -8.438 1 96.94 19 MET B CA 1
ATOM 1211 C C . MET B 1 19 ? 14.602 9.812 -7.285 1 96.94 19 MET B C 1
ATOM 1213 O O . MET B 1 19 ? 14.211 9.648 -6.129 1 96.94 19 MET B O 1
ATOM 1217 N N . GLN B 1 20 ? 15.555 10.625 -7.562 1 97.75 20 GLN B N 1
ATOM 1218 C CA . GLN B 1 20 ? 16.312 11.289 -6.508 1 97.75 20 GLN B CA 1
ATOM 1219 C C . GLN B 1 20 ? 15.43 12.242 -5.711 1 97.75 20 GLN B C 1
ATOM 1221 O O . GLN B 1 20 ? 15.555 12.336 -4.488 1 97.75 20 GLN B O 1
ATOM 1226 N N . ARG B 1 21 ? 14.578 12.992 -6.391 1 98.06 21 ARG B N 1
ATOM 1227 C CA . ARG B 1 21 ? 13.641 13.875 -5.711 1 98.06 21 ARG B CA 1
ATOM 1228 C C . ARG B 1 21 ? 12.773 13.094 -4.727 1 98.06 21 ARG B C 1
ATOM 1230 O O . ARG B 1 21 ? 12.531 13.555 -3.607 1 98.06 21 ARG B O 1
ATOM 1237 N N . SER B 1 22 ? 12.289 11.945 -5.18 1 98.12 22 SER B N 1
ATOM 1238 C CA . SER B 1 22 ? 11.445 11.117 -4.328 1 98.12 22 SER B CA 1
ATOM 1239 C C . SER B 1 22 ? 12.234 10.555 -3.15 1 98.12 22 SER B C 1
ATOM 1241 O O . SER B 1 22 ? 11.758 10.562 -2.014 1 98.12 22 SER B O 1
ATOM 1243 N N . ILE B 1 23 ? 13.414 10.062 -3.416 1 98.38 23 ILE B N 1
ATOM 1244 C CA . ILE B 1 23 ? 14.266 9.547 -2.348 1 98.38 23 ILE B CA 1
ATOM 1245 C C . ILE B 1 23 ? 14.484 10.633 -1.296 1 98.38 23 ILE B C 1
ATOM 1247 O O . ILE B 1 23 ? 14.312 10.391 -0.099 1 98.38 23 ILE B O 1
ATOM 1251 N N . ASP B 1 24 ? 14.828 11.828 -1.722 1 98.19 24 ASP B N 1
ATOM 1252 C CA . ASP B 1 24 ? 15.094 12.945 -0.82 1 98.19 24 ASP B CA 1
ATOM 1253 C C . ASP B 1 24 ? 13.859 13.297 -0 1 98.19 24 ASP B C 1
ATOM 1255 O O . ASP B 1 24 ? 13.953 13.562 1.199 1 98.19 24 ASP B O 1
ATOM 1259 N N . PHE B 1 25 ? 12.727 13.289 -0.648 1 98.38 25 PHE B N 1
ATOM 1260 C CA . PHE B 1 25 ? 11.477 13.609 0.024 1 98.38 25 PHE B CA 1
ATOM 1261 C C . PHE B 1 25 ? 11.188 12.602 1.132 1 98.38 25 PHE B C 1
ATOM 1263 O O . PHE B 1 25 ? 10.953 12.984 2.279 1 98.38 25 PHE B O 1
ATOM 1270 N N . TYR B 1 26 ? 11.156 11.297 0.804 1 98.44 26 TYR B N 1
ATOM 1271 C CA . TYR B 1 26 ? 10.773 10.273 1.766 1 98.44 26 TYR B CA 1
ATOM 1272 C C . TYR B 1 26 ? 11.781 10.188 2.904 1 98.44 26 TYR B C 1
ATOM 1274 O O . TYR B 1 26 ? 11.422 9.867 4.039 1 98.44 26 TYR B O 1
ATOM 1282 N N . ASP B 1 27 ? 13.047 10.477 2.605 1 97.62 27 ASP B N 1
ATOM 1283 C CA . ASP B 1 27 ? 14.055 10.539 3.656 1 97.62 27 ASP B CA 1
ATOM 1284 C C . ASP B 1 27 ? 13.82 11.742 4.57 1 97.62 27 ASP B C 1
ATOM 1286 O O . ASP B 1 27 ? 13.664 11.586 5.781 1 97.62 27 ASP B O 1
ATOM 1290 N N . ARG B 1 28 ? 13.703 12.898 4.012 1 97.19 28 ARG B N 1
ATOM 1291 C CA . ARG B 1 28 ? 13.594 14.148 4.754 1 97.19 28 ARG B CA 1
ATOM 1292 C C . ARG B 1 28 ? 12.281 14.219 5.527 1 97.19 28 ARG B C 1
ATOM 1294 O O . ARG B 1 28 ? 12.258 14.633 6.688 1 97.19 28 ARG B O 1
ATOM 1301 N N . VAL B 1 29 ? 11.211 13.844 4.922 1 97.5 29 VAL B N 1
ATOM 1302 C CA . VAL B 1 29 ? 9.883 14.055 5.488 1 97.5 29 VAL B CA 1
ATOM 1303 C C . VAL B 1 29 ? 9.531 12.914 6.438 1 97.5 29 VAL B C 1
ATOM 1305 O O . VAL B 1 29 ? 8.961 13.133 7.504 1 97.5 29 VAL B O 1
ATOM 1308 N N . PHE B 1 30 ? 9.883 11.68 6.031 1 97.31 30 PHE B N 1
ATOM 1309 C CA . PHE B 1 30 ? 9.367 10.523 6.758 1 97.31 30 PHE B CA 1
ATOM 1310 C C . PHE B 1 30 ? 10.508 9.773 7.449 1 97.31 30 PHE B C 1
ATOM 1312 O O . PHE B 1 30 ? 10.258 8.859 8.242 1 97.31 30 PHE B O 1
ATOM 1319 N N . GLY B 1 31 ? 11.734 10.094 7.195 1 97 31 GLY B N 1
ATOM 1320 C CA . GLY B 1 31 ? 12.859 9.359 7.746 1 97 31 GLY B CA 1
ATOM 1321 C C . GLY B 1 31 ? 13.039 7.984 7.125 1 97 31 GLY B C 1
ATOM 1322 O O . GLY B 1 31 ? 13.594 7.082 7.754 1 97 31 GLY B O 1
ATOM 1323 N N . ALA B 1 32 ? 12.484 7.73 5.957 1 97.62 32 ALA B N 1
ATOM 1324 C CA . ALA B 1 32 ? 12.609 6.453 5.254 1 97.62 32 ALA B CA 1
ATOM 1325 C C . ALA B 1 32 ? 13.961 6.344 4.551 1 97.62 32 ALA B C 1
ATOM 1327 O O . ALA B 1 32 ? 14.172 6.953 3.498 1 97.62 32 A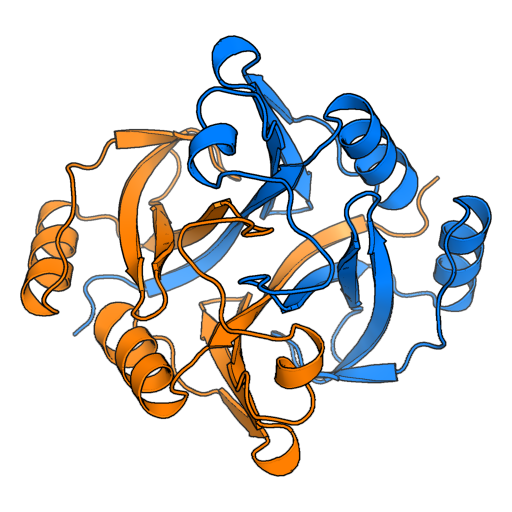LA B O 1
ATOM 1328 N N . GLU B 1 33 ? 14.781 5.531 5.035 1 96.94 33 GLU B N 1
ATOM 1329 C CA . GLU B 1 33 ? 16.141 5.414 4.504 1 96.94 33 GLU B CA 1
ATOM 1330 C C . GLU B 1 33 ? 16.203 4.387 3.377 1 96.94 33 GLU B C 1
ATOM 1332 O O . GLU B 1 33 ? 15.453 3.41 3.377 1 96.94 33 GLU B O 1
ATOM 1337 N N . VAL B 1 34 ? 17.203 4.566 2.479 1 98.38 34 VAL B N 1
ATOM 1338 C CA . VAL B 1 34 ? 17.438 3.615 1.396 1 98.38 34 VAL B CA 1
ATOM 1339 C C . VAL B 1 34 ? 18.062 2.344 1.954 1 98.38 34 VAL B C 1
ATOM 1341 O O . VAL B 1 34 ? 19.094 2.4 2.637 1 98.38 34 VAL B O 1
ATOM 1344 N N . VAL B 1 35 ? 17.438 1.271 1.692 1 98.25 35 VAL B N 1
ATOM 1345 C CA . VAL B 1 35 ? 17.938 -0.04 2.092 1 98.25 35 VAL B CA 1
ATOM 1346 C C . VAL B 1 35 ? 18.734 -0.659 0.947 1 98.25 35 VAL B C 1
ATOM 1348 O O . VAL B 1 35 ? 19.75 -1.316 1.177 1 98.25 35 VAL B O 1
ATOM 1351 N N . ARG B 1 36 ? 18.219 -0.48 -0.255 1 97.44 36 ARG B N 1
ATOM 1352 C CA . ARG B 1 36 ? 18.812 -1.08 -1.448 1 97.44 36 ARG B CA 1
ATOM 1353 C C . ARG B 1 36 ? 18.453 -0.276 -2.695 1 97.44 36 ARG B C 1
ATOM 1355 O O . ARG B 1 36 ? 17.344 0.222 -2.824 1 97.44 36 ARG B O 1
ATOM 1362 N N . HIS B 1 37 ? 19.438 -0.156 -3.549 1 96.38 37 HIS B N 1
ATOM 1363 C CA . HIS B 1 37 ? 19.25 0.495 -4.84 1 96.38 37 HIS B CA 1
ATOM 1364 C C . HIS B 1 37 ? 19.656 -0.427 -5.984 1 96.38 37 HIS B C 1
ATOM 1366 O O . HIS B 1 37 ? 20.812 -0.825 -6.086 1 96.38 37 HIS B O 1
ATOM 1372 N N . ASN B 1 38 ? 18.672 -0.827 -6.746 1 94.69 38 ASN B N 1
ATOM 1373 C CA . ASN B 1 38 ? 18.938 -1.544 -7.992 1 94.69 38 ASN B CA 1
ATOM 1374 C C . ASN B 1 38 ? 18.922 -0.605 -9.195 1 94.69 38 ASN B C 1
ATOM 1376 O O . ASN B 1 38 ? 17.875 -0.42 -9.82 1 94.69 38 ASN B O 1
ATOM 1380 N N . GLU B 1 39 ? 20 -0.089 -9.57 1 90.75 39 GLU B N 1
ATOM 1381 C CA . GLU B 1 39 ? 20.109 0.924 -10.617 1 90.75 39 GLU B CA 1
ATOM 1382 C C . GLU B 1 39 ? 19.656 0.379 -11.961 1 90.75 39 GLU B C 1
ATOM 1384 O O . GLU B 1 39 ? 18.969 1.072 -12.719 1 90.75 39 GLU B O 1
ATOM 1389 N N . LYS B 1 40 ? 20.047 -0.859 -12.219 1 90.44 40 LYS B N 1
ATOM 1390 C CA . LYS B 1 40 ? 19.719 -1.468 -13.5 1 90.44 40 LYS B CA 1
ATOM 1391 C C . LYS B 1 40 ? 18.203 -1.552 -13.688 1 90.44 40 LYS B C 1
ATOM 1393 O O . LYS B 1 40 ? 17.688 -1.317 -14.789 1 90.44 40 LYS B O 1
ATOM 1398 N N . LEU B 1 41 ? 17.516 -1.741 -12.625 1 92.12 41 LEU B N 1
ATOM 1399 C CA . LEU B 1 41 ? 16.078 -1.912 -12.703 1 92.12 41 LEU B CA 1
ATOM 1400 C C . LEU B 1 41 ? 15.352 -0.602 -12.398 1 92.12 41 LEU B C 1
ATOM 1402 O O . LEU B 1 41 ? 14.133 -0.523 -12.508 1 92.12 41 LEU B O 1
ATOM 1406 N N . GLY B 1 42 ? 16.156 0.465 -12.055 1 94.69 42 GLY B N 1
ATOM 1407 C CA . GLY B 1 42 ? 15.516 1.69 -11.617 1 94.69 42 GLY B CA 1
ATOM 1408 C C 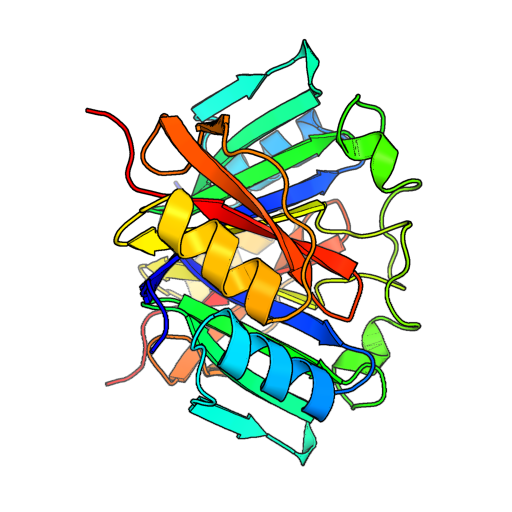. GLY B 1 42 ? 14.633 1.496 -10.398 1 94.69 42 GLY B C 1
ATOM 1409 O O . GLY B 1 42 ? 13.523 2.027 -10.336 1 94.69 42 GLY B O 1
ATOM 1410 N N . LEU B 1 43 ? 15.039 0.695 -9.508 1 97.12 43 LEU B N 1
ATOM 1411 C CA . LEU B 1 43 ? 14.281 0.294 -8.336 1 97.12 43 LEU B CA 1
ATOM 1412 C C . LEU B 1 43 ? 15.039 0.615 -7.055 1 97.12 43 LEU B C 1
ATOM 1414 O O . LEU B 1 43 ? 16.219 0.269 -6.926 1 97.12 43 LEU B O 1
ATOM 1418 N N . VAL B 1 44 ? 14.406 1.334 -6.168 1 98.38 44 VAL B N 1
ATOM 1419 C CA . VAL B 1 44 ? 14.977 1.666 -4.867 1 98.38 44 VAL B CA 1
ATOM 1420 C C . VAL B 1 44 ? 14.039 1.203 -3.756 1 98.38 44 VAL B C 1
ATOM 1422 O O . VAL B 1 44 ? 12.82 1.409 -3.834 1 98.38 44 VAL B O 1
ATOM 1425 N N . HIS B 1 45 ? 14.586 0.541 -2.766 1 98.62 45 HIS B N 1
ATOM 1426 C CA . HIS B 1 45 ? 13.836 0.108 -1.593 1 98.62 45 HIS B CA 1
ATOM 1427 C C . HIS B 1 45 ? 14.062 1.049 -0.415 1 98.62 45 HIS B C 1
ATOM 1429 O O . HIS B 1 45 ? 15.203 1.265 0.003 1 98.62 45 HIS B O 1
ATOM 1435 N N . LEU B 1 46 ? 13 1.648 0.113 1 98.81 46 LEU B N 1
ATOM 1436 C CA . LEU B 1 46 ? 13.062 2.494 1.3 1 98.81 46 LEU B CA 1
ATOM 1437 C C . LEU B 1 46 ? 12.469 1.774 2.508 1 98.81 46 LEU B C 1
ATOM 1439 O O . LEU B 1 46 ? 11.43 1.123 2.398 1 98.81 46 LEU B O 1
ATOM 1443 N N . ARG B 1 47 ? 13.117 1.904 3.652 1 98.69 47 ARG B N 1
ATOM 1444 C CA . ARG B 1 47 ? 12.578 1.331 4.887 1 98.69 47 ARG B CA 1
ATOM 1445 C C . ARG B 1 47 ? 11.391 2.133 5.391 1 98.69 47 ARG B C 1
ATOM 1447 O O . ARG B 1 47 ? 11.406 3.365 5.375 1 98.69 47 ARG B O 1
ATOM 1454 N N . ALA B 1 48 ? 10.352 1.52 5.797 1 98.25 48 ALA B N 1
ATOM 1455 C CA . ALA B 1 48 ? 9.18 2.092 6.453 1 98.25 48 ALA B CA 1
ATOM 1456 C C . ALA B 1 48 ? 8.734 1.224 7.625 1 98.25 48 ALA B C 1
ATOM 1458 O O . ALA B 1 48 ? 7.691 0.567 7.555 1 98.25 48 ALA B O 1
ATOM 1459 N N . GLY B 1 49 ? 9.492 1.28 8.742 1 98.38 49 GLY B N 1
ATOM 1460 C CA . GLY B 1 49 ? 9.234 0.372 9.844 1 98.38 49 GLY B CA 1
ATOM 1461 C C . GLY B 1 49 ? 9.469 -1.084 9.492 1 98.38 49 GLY B C 1
ATOM 1462 O O . GLY B 1 49 ? 10.547 -1.443 9.008 1 98.38 49 GLY B O 1
ATOM 1463 N N . THR B 1 50 ? 8.461 -1.92 9.734 1 98.5 50 THR B N 1
ATOM 1464 C CA . THR B 1 50 ? 8.57 -3.336 9.406 1 98.5 50 THR B CA 1
ATOM 1465 C C . THR B 1 50 ? 8.172 -3.584 7.953 1 98.5 50 THR B C 1
ATOM 1467 O O . THR B 1 50 ? 8.242 -4.715 7.469 1 98.5 50 THR B O 1
ATOM 1470 N N . SER B 1 51 ? 7.758 -2.588 7.219 1 98.75 51 SER B N 1
ATOM 1471 C CA . SER B 1 51 ? 7.406 -2.635 5.801 1 98.75 51 SER B CA 1
ATOM 1472 C C . SER B 1 51 ? 8.414 -1.864 4.957 1 98.75 51 SER B C 1
ATOM 1474 O O . SER B 1 51 ? 9.492 -1.509 5.438 1 98.75 51 SER B O 1
ATOM 1476 N N . MET B 1 52 ? 8.094 -1.663 3.625 1 98.75 52 MET B N 1
ATOM 1477 C CA . MET B 1 52 ? 8.922 -0.862 2.727 1 98.75 52 MET B CA 1
ATOM 1478 C C . MET B 1 52 ? 8.055 -0.038 1.779 1 98.75 52 MET B C 1
ATOM 1480 O O . MET B 1 52 ? 6.922 -0.417 1.479 1 98.75 52 MET B O 1
ATOM 1484 N N . ILE B 1 53 ? 8.578 1.038 1.386 1 98.81 53 ILE B N 1
ATOM 1485 C CA . ILE B 1 53 ? 8.094 1.828 0.26 1 98.81 53 ILE B CA 1
ATOM 1486 C C . ILE B 1 53 ? 9.102 1.776 -0.881 1 98.81 53 ILE B C 1
ATOM 1488 O O . ILE B 1 53 ? 10.141 2.445 -0.832 1 98.81 53 ILE B O 1
ATOM 1492 N N . ASP B 1 54 ? 8.82 1.008 -1.85 1 98.75 54 ASP B N 1
ATOM 1493 C CA . ASP B 1 54 ? 9.711 0.888 -2.998 1 98.75 54 ASP B CA 1
ATOM 1494 C C . ASP B 1 54 ? 9.359 1.913 -4.074 1 98.75 54 ASP B C 1
ATOM 1496 O O . ASP B 1 54 ? 8.195 2.289 -4.227 1 98.75 54 ASP B O 1
ATOM 1500 N N . LEU B 1 55 ? 10.391 2.354 -4.77 1 98.44 55 LEU B N 1
ATOM 1501 C CA . LEU B 1 55 ? 10.258 3.336 -5.84 1 98.44 55 LEU B CA 1
ATOM 1502 C C . LEU B 1 55 ? 10.75 2.77 -7.168 1 98.44 55 LEU B C 1
ATOM 1504 O O . LEU B 1 55 ? 11.82 2.152 -7.223 1 98.44 55 LEU B O 1
ATOM 1508 N N . VAL B 1 56 ? 9.992 2.938 -8.195 1 97.38 56 VAL B N 1
ATOM 1509 C CA . VAL B 1 56 ? 10.445 2.588 -9.539 1 97.38 56 VAL B CA 1
ATOM 1510 C C . VAL B 1 56 ? 10.352 3.812 -10.445 1 97.38 56 VAL B C 1
ATOM 1512 O O . VAL B 1 56 ? 9.383 4.574 -10.375 1 97.38 56 VAL B O 1
ATOM 1515 N N . ASP B 1 57 ? 11.367 3.939 -11.219 1 95.12 57 ASP B N 1
ATOM 1516 C CA . ASP B 1 57 ? 11.445 5.047 -12.172 1 95.12 57 ASP B CA 1
ATOM 1517 C C . ASP B 1 57 ? 10.547 4.797 -13.375 1 95.12 57 ASP B C 1
ATOM 1519 O O . ASP B 1 57 ? 10.672 3.768 -14.047 1 95.12 57 ASP B O 1
ATOM 1523 N N . ILE B 1 58 ? 9.695 5.762 -13.695 1 93.06 58 ILE B N 1
ATOM 1524 C CA . ILE B 1 58 ? 8.742 5.57 -14.789 1 93.06 58 ILE B CA 1
ATOM 1525 C C . ILE B 1 58 ? 9.484 5.457 -16.109 1 93.06 58 ILE B C 1
ATOM 1527 O O . ILE B 1 58 ? 8.93 4.996 -17.109 1 93.06 58 ILE B O 1
ATOM 1531 N N . HIS B 1 59 ? 10.742 5.852 -16.141 1 88.56 59 HIS B N 1
ATOM 1532 C CA . HIS B 1 59 ? 11.555 5.758 -17.344 1 88.56 59 HIS B CA 1
ATOM 1533 C C . HIS B 1 59 ? 12.43 4.508 -17.328 1 88.56 59 HIS B C 1
ATOM 1535 O O . HIS B 1 59 ? 13.094 4.199 -18.312 1 88.56 59 HIS B O 1
ATOM 1541 N N . GLY B 1 60 ? 12.43 3.818 -16.203 1 85.12 60 GLY B N 1
ATOM 1542 C CA . GLY B 1 60 ? 13.234 2.617 -16.047 1 85.12 60 GLY B CA 1
ATOM 1543 C C . GLY B 1 60 ? 12.539 1.366 -16.547 1 85.12 60 GLY B C 1
ATOM 1544 O O . GLY B 1 60 ? 11.383 1.422 -16.969 1 85.12 60 GLY B O 1
ATOM 1545 N N . GLU B 1 61 ? 13.227 0.279 -16.438 1 83.38 61 GLU B N 1
ATOM 1546 C CA . GLU B 1 61 ? 12.781 -0.991 -17 1 83.38 61 GLU B CA 1
ATOM 1547 C C . GLU B 1 61 ? 11.43 -1.4 -16.438 1 83.38 61 GLU B C 1
ATOM 1549 O O . GLU B 1 61 ? 10.516 -1.759 -17.188 1 83.38 61 GLU B O 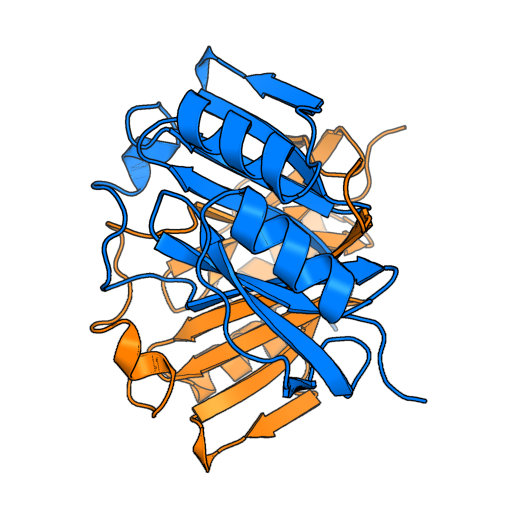1
ATOM 1554 N N . ILE B 1 62 ? 11.203 -1.354 -15.148 1 85.56 62 ILE B N 1
ATOM 1555 C CA . ILE B 1 62 ? 9.984 -1.789 -14.477 1 85.56 62 ILE B CA 1
ATOM 1556 C C . ILE B 1 62 ? 8.906 -0.717 -14.617 1 85.56 62 ILE B C 1
ATOM 1558 O O . ILE B 1 62 ? 7.766 -1.019 -14.969 1 85.56 62 ILE B O 1
ATOM 1562 N N . GLY B 1 63 ? 9.258 0.555 -14.352 1 83.56 63 GLY B N 1
ATOM 1563 C CA . GLY B 1 63 ? 8.297 1.646 -14.305 1 83.56 63 GLY B CA 1
ATOM 1564 C C . GLY B 1 63 ? 7.66 1.936 -15.648 1 83.56 63 GLY B C 1
ATOM 1565 O O . GLY B 1 63 ? 6.52 2.398 -15.711 1 83.56 63 GLY B O 1
ATOM 1566 N N . ARG B 1 64 ? 8.398 1.606 -16.688 1 81.81 64 ARG B N 1
ATOM 1567 C CA . ARG B 1 64 ? 7.906 1.926 -18.031 1 81.81 64 ARG B CA 1
ATOM 1568 C C . ARG B 1 64 ? 6.676 1.091 -18.375 1 81.81 64 ARG B C 1
ATOM 1570 O O . ARG B 1 64 ? 5.871 1.482 -19.219 1 81.81 64 ARG B O 1
ATOM 1577 N N . LYS B 1 65 ? 6.508 0.003 -17.75 1 82.06 65 LYS B N 1
ATOM 1578 C CA . LYS B 1 65 ? 5.395 -0.897 -18.031 1 82.06 65 LYS B CA 1
ATOM 1579 C C . LYS B 1 65 ? 4.062 -0.249 -17.688 1 82.06 65 LYS B C 1
ATOM 1581 O O . LYS B 1 65 ? 3.027 -0.583 -18.266 1 82.06 65 LYS B O 1
ATOM 1586 N N . GLY B 1 66 ? 4.102 0.697 -16.812 1 82.38 66 GLY B N 1
ATOM 1587 C CA . GLY B 1 66 ? 2.898 1.402 -16.391 1 82.38 66 GLY B CA 1
ATOM 1588 C C . GLY B 1 66 ? 2.594 2.617 -17.25 1 82.38 66 GLY B C 1
ATOM 1589 O O . GLY B 1 66 ? 1.591 3.301 -17.031 1 82.38 66 GLY B O 1
ATOM 1590 N N . GLY B 1 67 ? 3.518 2.854 -18.188 1 84 67 GLY B N 1
ATOM 1591 C CA . GLY B 1 67 ? 3.281 3.98 -19.078 1 84 67 GLY B CA 1
ATOM 1592 C C . GLY B 1 67 ? 3.68 5.312 -18.469 1 84 67 GLY B C 1
ATOM 1593 O O . GLY B 1 67 ? 4.715 5.414 -17.797 1 84 67 GLY B O 1
ATOM 1594 N N . ALA B 1 68 ? 2.828 6.289 -18.844 1 79.56 68 ALA B N 1
ATOM 1595 C CA . ALA B 1 68 ? 3.109 7.652 -18.391 1 79.56 68 ALA B CA 1
ATOM 1596 C C . ALA B 1 68 ? 2.941 7.781 -16.891 1 79.56 68 ALA B C 1
ATOM 1598 O O . ALA B 1 68 ? 2.33 6.926 -16.25 1 79.56 68 ALA B O 1
ATOM 1599 N N . ALA B 1 69 ? 3.551 8.828 -16.328 1 81.5 69 ALA B N 1
ATOM 1600 C CA . ALA B 1 69 ? 3.43 9.133 -14.906 1 81.5 69 ALA B CA 1
ATOM 1601 C C . ALA B 1 69 ? 1.966 9.258 -14.492 1 81.5 69 ALA B C 1
ATOM 1603 O O . ALA B 1 69 ? 1.124 9.672 -15.297 1 81.5 69 ALA B O 1
ATOM 1604 N N . ALA B 1 70 ? 1.817 8.852 -13.25 1 79.62 70 ALA B N 1
ATOM 1605 C CA . ALA B 1 70 ? 0.469 9.031 -12.719 1 79.62 70 ALA B CA 1
ATOM 1606 C C . ALA B 1 70 ? 0.1 10.508 -12.641 1 79.62 70 ALA B C 1
ATOM 1608 O O . ALA B 1 70 ? 0.964 11.359 -12.422 1 79.62 70 ALA B O 1
ATOM 1609 N N . GLY B 1 71 ? -1.103 10.867 -13 1 77 71 GLY B N 1
ATOM 1610 C CA . GLY B 1 71 ? -1.655 12.195 -12.789 1 77 71 GLY B CA 1
ATOM 1611 C C . GLY B 1 71 ? -2.738 12.234 -11.727 1 77 71 GLY B C 1
ATOM 1612 O O . GLY B 1 71 ? -2.811 11.344 -10.875 1 77 71 GLY B O 1
ATOM 1613 N N . GLY B 1 72 ? -3.41 13.336 -11.633 1 75.75 72 GLY B N 1
ATOM 1614 C CA . GLY B 1 72 ? -4.477 13.484 -10.648 1 75.75 72 GLY B CA 1
ATOM 1615 C C . GLY B 1 72 ? -5.641 12.547 -10.891 1 75.75 72 GLY B C 1
ATOM 1616 O O . GLY B 1 72 ? -6.531 12.43 -10.047 1 75.75 72 GLY B O 1
ATOM 1617 N N . GLU B 1 73 ? -5.484 11.914 -12.133 1 78.94 73 GLU B N 1
ATOM 1618 C CA . GLU B 1 73 ? -6.594 11.039 -12.484 1 78.94 73 GLU B CA 1
ATOM 1619 C C . GLU B 1 73 ? -6.098 9.625 -12.805 1 78.94 73 GLU B C 1
ATOM 1621 O O . GLU B 1 73 ? -4.91 9.422 -13.055 1 78.94 73 GLU B O 1
ATOM 1626 N N . ARG B 1 74 ? -7.016 8.609 -12.641 1 83.75 74 ARG B N 1
ATOM 1627 C CA . ARG B 1 74 ? -6.848 7.215 -13.039 1 83.75 74 ARG B CA 1
ATOM 1628 C C . ARG B 1 74 ? -5.801 6.516 -12.18 1 83.75 74 ARG B C 1
ATOM 1630 O O . ARG B 1 74 ? -5.082 5.633 -12.656 1 83.75 74 ARG B O 1
ATOM 1637 N N . ARG B 1 75 ? -5.672 7.047 -11.062 1 91.25 75 ARG B N 1
ATOM 1638 C CA . ARG B 1 75 ? -4.812 6.355 -10.102 1 91.25 75 ARG B CA 1
ATOM 1639 C C . ARG B 1 75 ? -5.441 5.039 -9.656 1 91.25 75 ARG B C 1
ATOM 1641 O O . ARG B 1 75 ? -6.656 4.961 -9.453 1 91.25 75 ARG B O 1
ATOM 1648 N N . ASN B 1 76 ? -4.645 4.035 -9.461 1 95.12 76 ASN B N 1
ATOM 1649 C CA . ASN B 1 76 ? -5.188 2.77 -8.984 1 95.12 76 ASN B CA 1
ATOM 1650 C C . ASN B 1 76 ? -5.301 2.744 -7.465 1 95.12 76 ASN B C 1
ATOM 1652 O O . ASN B 1 76 ? -6.129 2.016 -6.91 1 95.12 76 ASN B O 1
ATOM 1656 N N . VAL B 1 77 ? -4.492 3.482 -6.766 1 96.69 77 VAL B N 1
ATOM 1657 C CA . VAL B 1 77 ? -4.555 3.609 -5.312 1 96.69 77 VAL B CA 1
ATOM 1658 C C . VAL B 1 77 ? -4.922 5.043 -4.938 1 96.69 77 VAL B C 1
ATOM 1660 O O . VAL B 1 77 ? -4.301 5.996 -5.418 1 96.69 77 VAL B O 1
ATOM 1663 N N . ASP B 1 78 ? -5.938 5.188 -4.094 1 96.38 78 ASP B N 1
ATOM 1664 C CA . ASP B 1 78 ? -6.359 6.512 -3.654 1 96.38 78 ASP B CA 1
ATOM 1665 C C . ASP B 1 78 ? -5.344 7.117 -2.688 1 96.38 78 ASP B C 1
ATOM 1667 O O . ASP B 1 78 ? -4.91 8.258 -2.869 1 96.38 78 ASP B O 1
ATOM 1671 N N . HIS B 1 79 ? -5.023 6.418 -1.671 1 97.88 79 HIS B N 1
ATOM 1672 C CA . HIS B 1 79 ? -3.973 6.797 -0.735 1 97.88 79 HIS B CA 1
ATOM 1673 C C . HIS B 1 79 ? -3.447 5.586 0.026 1 97.88 79 HIS B C 1
ATOM 1675 O O . HIS B 1 79 ? -3.99 4.484 -0.098 1 97.88 79 HIS B O 1
ATOM 1681 N N . PHE B 1 80 ? -2.287 5.734 0.687 1 98.75 80 PHE B N 1
ATOM 1682 C CA . PHE B 1 80 ? -1.786 4.73 1.617 1 98.75 80 PHE B CA 1
ATOM 1683 C C . PHE B 1 80 ? -1.462 5.355 2.969 1 98.75 80 PHE B C 1
ATOM 1685 O O . PHE B 1 80 ? -1.274 6.57 3.066 1 98.75 80 PHE B O 1
ATOM 1692 N N . CYS B 1 81 ? -1.505 4.523 3.891 1 98.88 81 CYS B N 1
ATOM 1693 C CA . CYS B 1 81 ? -1.397 5 5.266 1 98.88 81 CYS B CA 1
ATOM 1694 C C . CYS B 1 81 ? -0.197 4.379 5.965 1 98.88 81 CYS B C 1
ATOM 1696 O O . CYS B 1 81 ? 0.015 3.166 5.883 1 98.88 81 CYS B O 1
ATOM 1698 N N . LEU B 1 82 ? 0.537 5.207 6.613 1 98.81 82 LEU B N 1
ATOM 1699 C CA . LEU B 1 82 ? 1.646 4.793 7.465 1 98.81 82 LEU B CA 1
ATOM 1700 C C . LEU B 1 82 ? 1.279 4.93 8.938 1 98.81 82 LEU B C 1
ATOM 1702 O O . LEU B 1 82 ? 0.85 6 9.375 1 98.81 82 LEU B O 1
ATOM 1706 N N . ARG B 1 83 ? 1.396 3.836 9.617 1 98.81 83 ARG B N 1
ATOM 1707 C CA . ARG B 1 83 ? 1.284 3.887 11.078 1 98.81 83 ARG B CA 1
ATOM 1708 C C . ARG B 1 83 ? 2.539 4.488 11.703 1 98.81 83 ARG B C 1
ATOM 1710 O O . ARG B 1 83 ? 3.646 4 11.469 1 98.81 83 ARG B O 1
ATOM 1717 N N . ILE B 1 84 ? 2.336 5.555 12.523 1 98.56 84 ILE B N 1
ATOM 1718 C CA . ILE B 1 84 ? 3.504 6.242 13.062 1 98.56 84 ILE B CA 1
ATOM 1719 C C . ILE B 1 84 ? 3.379 6.359 14.586 1 98.56 84 ILE B C 1
ATOM 1721 O O . ILE B 1 84 ? 2.283 6.238 15.133 1 98.56 84 ILE B O 1
ATOM 1725 N N . GLU B 1 85 ? 4.535 6.59 15.266 1 97.56 85 GLU B N 1
ATOM 1726 C CA . GLU B 1 85 ? 4.59 6.859 16.703 1 97.56 85 GLU B CA 1
ATOM 1727 C C . GLU B 1 85 ? 5.789 7.734 17.047 1 97.56 85 GLU B C 1
ATOM 1729 O O . GLU B 1 85 ? 6.871 7.57 16.484 1 97.56 85 GLU B O 1
ATOM 1734 N N . PRO B 1 86 ? 5.652 8.633 18.016 1 97.44 86 PRO B N 1
ATOM 1735 C CA . PRO B 1 86 ? 4.375 9.07 18.578 1 97.44 86 PRO B CA 1
ATOM 1736 C C . PRO B 1 86 ? 3.557 9.922 17.609 1 97.44 86 PRO B C 1
ATOM 1738 O O . PRO B 1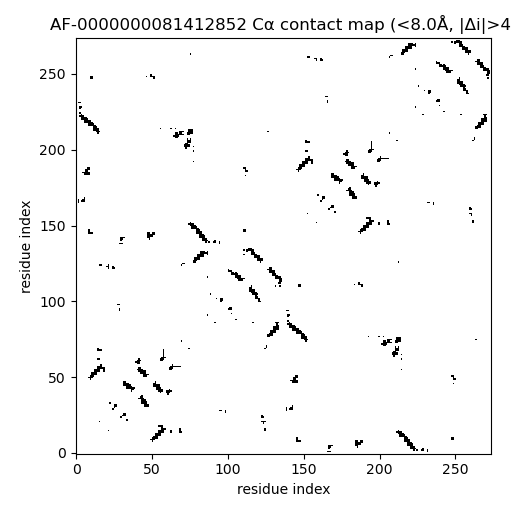 86 ? 4.031 10.25 16.516 1 97.44 86 PRO B O 1
ATOM 1741 N N . PHE B 1 87 ? 2.33 10.141 17.922 1 97.75 87 PHE B N 1
ATOM 1742 C CA . PHE B 1 87 ? 1.501 11.094 17.203 1 97.75 87 PHE B CA 1
ATOM 1743 C C . PHE B 1 87 ? 1.285 12.359 18.031 1 97.75 87 PHE B C 1
ATOM 1745 O O . PHE B 1 87 ? 0.337 12.438 18.812 1 97.75 87 PHE B O 1
ATOM 1752 N N . ASP B 1 88 ? 2.184 13.281 17.891 1 97.06 88 ASP B N 1
ATOM 1753 C CA . ASP B 1 88 ? 2.062 14.641 18.406 1 97.06 88 ASP B CA 1
ATOM 1754 C C . ASP B 1 88 ? 1.685 15.625 17.297 1 97.06 88 ASP B C 1
ATOM 1756 O O . ASP B 1 88 ? 2.543 16.062 16.531 1 97.06 88 ASP B O 1
ATOM 1760 N N . GLU B 1 89 ? 0.42 15.93 17.234 1 96.56 89 GLU B N 1
ATOM 1761 C CA . GLU B 1 89 ? -0.116 16.688 16.109 1 96.56 89 GLU B CA 1
ATOM 1762 C C . GLU B 1 89 ? 0.665 17.969 15.891 1 96.56 89 GLU B C 1
ATOM 1764 O O . GLU B 1 89 ? 1.013 18.312 14.758 1 96.56 89 GLU B O 1
ATOM 1769 N N . ALA B 1 90 ? 0.868 18.719 16.953 1 96.38 90 ALA B N 1
ATOM 1770 C CA . ALA B 1 90 ? 1.579 19.984 16.828 1 96.38 90 ALA B CA 1
ATOM 1771 C C . ALA B 1 90 ? 2.982 19.781 16.266 1 96.38 90 ALA B C 1
ATOM 1773 O O . ALA B 1 90 ? 3.414 20.516 15.375 1 96.38 90 ALA B O 1
ATOM 1774 N N . ALA B 1 91 ? 3.701 18.812 16.766 1 96.75 91 ALA B N 1
ATOM 1775 C CA . ALA B 1 91 ? 5.051 18.516 16.297 1 96.75 91 ALA B CA 1
ATOM 1776 C C . ALA B 1 91 ? 5.031 18.047 14.844 1 96.75 91 ALA B C 1
ATOM 1778 O O . ALA B 1 91 ? 5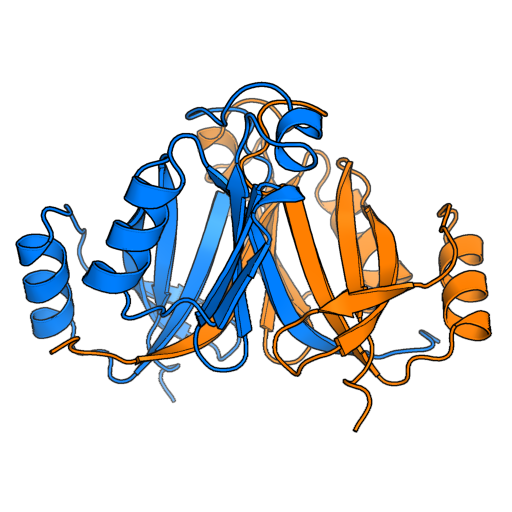.91 18.391 14.055 1 96.75 91 ALA B O 1
ATOM 1779 N N . LEU B 1 92 ? 4.059 17.219 14.531 1 96.69 92 LEU B N 1
ATOM 1780 C CA . LEU B 1 92 ? 3.912 16.688 13.18 1 96.69 92 LEU B CA 1
ATOM 1781 C C . LEU B 1 92 ? 3.658 17.812 12.18 1 96.69 92 LEU B C 1
ATOM 1783 O O . LEU B 1 92 ? 4.328 17.891 11.148 1 96.69 92 LEU B O 1
ATOM 1787 N N . VAL B 1 93 ? 2.701 18.656 12.492 1 96.25 93 VAL B N 1
ATOM 1788 C CA . VAL B 1 93 ? 2.332 19.75 11.617 1 96.25 93 VAL B CA 1
ATOM 1789 C C . VAL B 1 93 ? 3.531 20.672 11.414 1 96.25 93 VAL B C 1
ATOM 1791 O O . VAL B 1 93 ? 3.844 21.062 10.281 1 96.25 93 VAL B O 1
ATOM 1794 N N . ARG B 1 94 ? 4.219 20.984 12.461 1 96.5 94 ARG B N 1
ATOM 1795 C CA . ARG B 1 94 ? 5.402 21.828 12.375 1 96.5 94 ARG B CA 1
ATOM 1796 C C . ARG B 1 94 ? 6.461 21.219 11.469 1 96.5 94 ARG B C 1
ATOM 1798 O O . ARG B 1 94 ? 7.047 21.891 10.633 1 96.5 94 ARG B O 1
ATOM 1805 N N . HIS B 1 95 ? 6.699 19.969 11.68 1 97.56 95 HIS B N 1
ATOM 1806 C CA . HIS B 1 95 ? 7.691 19.266 10.891 1 97.56 95 HIS B CA 1
ATOM 1807 C C . HIS B 1 95 ? 7.32 19.266 9.406 1 97.56 95 HIS B C 1
ATOM 1809 O O . HIS B 1 95 ? 8.141 19.625 8.562 1 97.56 95 HIS B O 1
ATOM 1815 N N . LEU B 1 96 ? 6.09 18.875 9.094 1 97.25 96 LEU B N 1
ATOM 1816 C CA . LEU B 1 96 ? 5.641 18.781 7.711 1 97.25 96 LEU B CA 1
ATOM 1817 C C . LEU B 1 96 ? 5.672 20.156 7.047 1 97.25 96 LEU B C 1
ATOM 1819 O O . LEU B 1 96 ? 6.082 20.281 5.891 1 97.25 96 LEU B O 1
ATOM 1823 N N . GLN B 1 97 ? 5.277 21.172 7.801 1 96.31 97 GLN B N 1
ATOM 1824 C CA . GLN B 1 97 ? 5.324 22.547 7.285 1 96.31 97 GLN B CA 1
ATOM 1825 C C . GLN B 1 97 ? 6.762 22.984 7.031 1 96.31 97 GLN B C 1
ATOM 1827 O O . GLN B 1 97 ? 7.039 23.672 6.047 1 96.31 97 GLN B O 1
ATOM 1832 N N . SER B 1 98 ? 7.656 22.594 7.914 1 96.56 98 SER B N 1
ATOM 1833 C CA . SER B 1 98 ? 9.062 22.922 7.742 1 96.56 98 SER B CA 1
ATOM 1834 C C . SER B 1 98 ? 9.648 22.266 6.496 1 96.56 98 SER B C 1
ATOM 1836 O O . SER B 1 98 ? 10.656 22.734 5.957 1 96.56 98 SER B O 1
ATOM 1838 N N . CYS B 1 99 ? 9.016 21.188 6.086 1 96.69 99 CYS B N 1
ATOM 1839 C CA . CYS B 1 99 ? 9.43 20.5 4.871 1 96.69 99 CYS B CA 1
ATOM 1840 C C . CYS B 1 99 ? 8.711 21.062 3.65 1 96.69 99 CYS B C 1
ATOM 1842 O O . CYS B 1 99 ? 8.828 20.516 2.551 1 96.69 99 CYS B O 1
ATOM 1844 N N . GLY B 1 100 ? 7.887 22.031 3.854 1 96.19 100 GLY B N 1
ATOM 1845 C CA . GLY B 1 100 ? 7.242 22.719 2.744 1 96.19 100 GLY B CA 1
ATOM 1846 C C . GLY B 1 100 ? 5.891 22.125 2.389 1 96.19 100 GLY B C 1
ATOM 1847 O O . GLY B 1 100 ? 5.352 22.406 1.312 1 96.19 100 GLY B O 1
ATOM 1848 N N . LEU B 1 101 ? 5.367 21.328 3.244 1 96.69 101 LEU B N 1
ATOM 1849 C CA . LEU B 1 101 ? 4.098 20.672 2.951 1 96.69 101 LEU B CA 1
ATOM 1850 C C . LEU B 1 101 ? 2.941 21.406 3.625 1 96.69 101 LEU B C 1
ATOM 1852 O O . LEU B 1 101 ? 3.1 21.953 4.719 1 96.69 101 LEU B O 1
ATOM 1856 N N . ASN B 1 102 ? 1.825 21.406 2.891 1 92.25 102 ASN B N 1
ATOM 1857 C CA . ASN B 1 102 ? 0.565 21.859 3.469 1 92.25 102 ASN B CA 1
ATOM 1858 C C . ASN B 1 102 ? -0.217 20.703 4.086 1 92.25 102 ASN B C 1
ATOM 1860 O O . ASN B 1 102 ? -0.402 19.656 3.451 1 92.25 102 ASN B O 1
ATOM 1864 N N . VAL B 1 103 ? -0.61 20.891 5.32 1 92.44 103 VAL B N 1
ATOM 1865 C CA . VAL B 1 103 ? -1.315 19.812 6.004 1 92.44 103 VAL B CA 1
ATOM 1866 C C . VAL B 1 103 ? -2.596 20.344 6.641 1 92.44 103 VAL B C 1
ATOM 1868 O O . VAL B 1 103 ? -2.627 21.484 7.113 1 92.44 103 VAL B O 1
ATOM 1871 N N . GLU B 1 104 ? -3.57 19.531 6.57 1 89.31 104 GLU B N 1
ATOM 1872 C CA . GLU B 1 104 ? -4.824 19.844 7.25 1 89.31 104 GLU B CA 1
ATOM 1873 C C . GLU B 1 104 ? -4.828 19.297 8.672 1 89.31 104 GLU B C 1
ATOM 1875 O O . GLU B 1 104 ? -3.957 18.516 9.047 1 89.31 104 GLU B O 1
ATOM 1880 N N . LYS B 1 105 ? -5.812 19.781 9.398 1 93.38 105 LYS B N 1
ATOM 1881 C CA . LYS B 1 105 ? -5.961 19.312 10.781 1 93.38 105 LYS B CA 1
ATOM 1882 C C . LYS B 1 105 ? -6.184 17.812 10.844 1 93.38 105 LYS B C 1
ATOM 1884 O O . LYS B 1 105 ? -6.844 17.234 9.969 1 93.38 105 LYS B O 1
ATOM 1889 N N . ALA B 1 106 ? -5.645 17.312 11.922 1 97.06 106 ALA B N 1
ATOM 1890 C CA . ALA B 1 106 ? -5.84 15.875 12.148 1 97.06 106 ALA B CA 1
ATOM 1891 C C . ALA B 1 106 ? -7.312 15.555 12.391 1 97.06 106 ALA B C 1
ATOM 1893 O O . ALA B 1 106 ? -8.07 16.406 12.875 1 97.06 106 ALA B O 1
ATOM 1894 N N . ALA B 1 107 ? -7.691 14.414 11.977 1 97.31 107 ALA B N 1
ATOM 1895 C CA . ALA B 1 107 ? -9.031 13.891 12.219 1 97.31 107 ALA B CA 1
ATOM 1896 C C . ALA B 1 107 ? -8.984 12.43 12.648 1 97.31 107 ALA B C 1
ATOM 1898 O O . ALA B 1 107 ? -7.996 11.734 12.383 1 97.31 107 ALA B O 1
ATOM 1899 N N . THR B 1 108 ? -9.992 12.023 13.367 1 97.31 108 THR B N 1
ATOM 1900 C CA . THR B 1 108 ? -10.102 10.625 13.734 1 97.31 108 THR B CA 1
ATOM 1901 C C . THR B 1 108 ? -10.578 9.781 12.555 1 97.31 108 THR B C 1
ATOM 1903 O O . THR B 1 108 ? -11.609 10.078 11.953 1 97.31 108 THR B O 1
ATOM 1906 N N . ARG B 1 109 ? -9.836 8.82 12.25 1 96.06 109 ARG B N 1
ATOM 1907 C CA . ARG B 1 109 ? -10.156 7.945 11.125 1 96.06 109 ARG B CA 1
ATOM 1908 C C . ARG B 1 109 ? -9.93 6.48 11.492 1 96.06 109 ARG B C 1
ATOM 1910 O O . ARG B 1 109 ? -9.211 6.18 12.445 1 96.06 109 ARG B O 1
ATOM 1917 N N . PHE B 1 110 ? -10.539 5.586 10.695 1 97.31 110 PHE B N 1
ATOM 1918 C CA . PHE B 1 110 ? -10.461 4.148 10.945 1 97.31 110 PHE B CA 1
ATOM 1919 C C . PHE B 1 110 ? -9.273 3.539 10.211 1 97.31 110 PHE B C 1
ATOM 1921 O O . PHE B 1 110 ? -9.016 3.869 9.047 1 97.31 110 PHE B O 1
ATOM 1928 N N . GLY B 1 111 ? -8.492 2.691 10.914 1 97.19 111 GLY B N 1
ATOM 1929 C CA . GLY B 1 111 ? -7.387 1.935 10.344 1 97.19 111 GLY B CA 1
ATOM 1930 C C . GLY B 1 111 ? -7.293 0.522 10.891 1 97.19 111 GLY B C 1
ATOM 1931 O O . GLY B 1 111 ? -8.258 -0.004 11.445 1 97.19 111 GLY B O 1
ATOM 1932 N N . ALA B 1 112 ? -6.164 -0.085 10.688 1 98.06 112 ALA B N 1
ATOM 1933 C CA . ALA B 1 112 ? -5.965 -1.505 10.969 1 98.06 112 ALA B CA 1
ATOM 1934 C C . ALA B 1 112 ? -6.141 -1.797 12.453 1 98.06 112 ALA B C 1
ATOM 1936 O O . ALA B 1 112 ? -6.59 -2.883 12.836 1 98.06 112 ALA B O 1
ATOM 1937 N N . GLU B 1 113 ? -5.82 -0.829 13.266 1 97.31 113 GLU B N 1
ATOM 1938 C CA . GLU B 1 113 ? -5.871 -1.043 14.711 1 97.31 113 GLU B CA 1
ATOM 1939 C C . GLU B 1 113 ? -7.102 -0.375 15.32 1 97.31 113 GLU B C 1
ATOM 1941 O O . GLU B 1 113 ? -7.27 -0.374 16.547 1 97.31 113 GLU B O 1
ATOM 1946 N N . GLY B 1 114 ? -7.922 0.155 14.508 1 97.06 114 GLY B N 1
ATOM 1947 C CA . GLY B 1 114 ? -9.102 0.862 14.984 1 97.06 114 GLY B CA 1
ATOM 1948 C C . GLY B 1 114 ? -9.062 2.352 14.695 1 97.06 114 GLY B C 1
ATOM 1949 O O . GLY B 1 114 ? -8.352 2.795 13.789 1 97.06 114 GLY B O 1
ATOM 1950 N N . TYR B 1 115 ? -9.852 3.141 15.438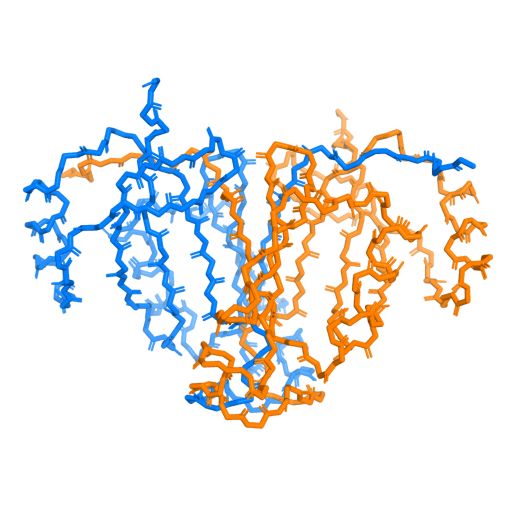 1 97.88 115 TYR B N 1
ATOM 1951 C CA . TYR B 1 115 ? -9.945 4.582 15.242 1 97.88 115 TYR B CA 1
ATOM 1952 C C . TYR B 1 115 ? -8.781 5.301 15.914 1 97.88 115 TYR B C 1
ATOM 1954 O O . TYR B 1 115 ? -8.391 4.945 17.031 1 97.88 115 TYR B O 1
ATOM 1962 N N . GLY B 1 116 ? -8.25 6.215 15.234 1 97.31 116 GLY B N 1
ATOM 1963 C CA . GLY B 1 116 ? -7.191 7.062 15.766 1 97.31 116 GLY B CA 1
ATOM 1964 C C . GLY B 1 116 ? -6.961 8.312 14.938 1 97.31 116 GLY B C 1
ATOM 1965 O O . GLY B 1 116 ? -7.492 8.438 13.828 1 97.31 116 GLY B O 1
ATOM 1966 N N . LEU B 1 117 ? -6.176 9.211 15.469 1 97.88 117 LEU B N 1
ATOM 1967 C CA . LEU B 1 117 ? -5.887 10.461 14.773 1 97.88 117 LEU B CA 1
ATOM 1968 C C . LEU B 1 117 ? -4.969 10.227 13.578 1 97.88 117 LEU B C 1
ATOM 1970 O O . LEU B 1 117 ? -4.043 9.414 13.656 1 97.88 117 LEU B O 1
ATOM 1974 N N . SER B 1 118 ? -5.266 10.93 12.531 1 98.06 118 SER B N 1
ATOM 1975 C CA . SER B 1 118 ? -4.395 10.891 11.367 1 98.06 118 SER B CA 1
ATOM 1976 C C . SER B 1 118 ? -4.426 12.211 10.602 1 98.06 118 SER B C 1
ATOM 1978 O O . SER B 1 118 ? -5.32 13.031 10.812 1 98.06 118 SER B O 1
ATOM 1980 N N . LEU B 1 119 ? -3.486 12.469 9.859 1 97.25 119 LEU B N 1
ATOM 1981 C CA . LEU B 1 119 ? -3.443 13.602 8.945 1 97.25 119 LEU B CA 1
ATOM 1982 C C . LEU B 1 119 ? -2.875 13.188 7.59 1 97.25 119 LEU B C 1
ATOM 1984 O O . LEU B 1 119 ? -2.264 12.125 7.469 1 97.25 119 LEU B O 1
ATOM 1988 N N . TYR B 1 120 ? -3.133 14.008 6.59 1 97.69 120 TYR B N 1
ATOM 1989 C CA . TYR B 1 120 ? -2.719 13.703 5.223 1 97.69 120 TYR B CA 1
ATOM 1990 C C . TYR B 1 120 ? -1.656 14.68 4.742 1 97.69 120 TYR B C 1
ATOM 1992 O O . TYR B 1 120 ? -1.656 15.852 5.141 1 97.69 120 TYR B O 1
ATOM 2000 N N . CYS B 1 121 ? -0.802 14.25 3.932 1 97.38 121 CYS B N 1
ATOM 2001 C CA . CYS B 1 121 ? 0.098 15.062 3.125 1 97.38 121 CYS B CA 1
ATOM 2002 C C . CYS B 1 121 ? 0.317 14.445 1.752 1 97.38 121 CYS B C 1
ATOM 2004 O O . CYS B 1 121 ? -0.245 13.391 1.446 1 97.38 121 CYS B O 1
ATOM 2006 N N . PHE B 1 122 ? 1.051 15.125 0.899 1 96.81 122 PHE B N 1
ATOM 2007 C CA . PHE B 1 122 ? 1.255 14.656 -0.465 1 96.81 122 PHE B CA 1
ATOM 2008 C C . PHE B 1 122 ? 2.742 14.539 -0.781 1 96.81 122 PHE B C 1
ATOM 2010 O O . PHE B 1 122 ? 3.533 15.406 -0.399 1 96.81 122 PHE B O 1
ATOM 2017 N N . ASP B 1 123 ? 3.102 13.438 -1.42 1 97.12 123 ASP B N 1
ATOM 2018 C CA . ASP B 1 123 ? 4.484 13.32 -1.869 1 97.12 123 ASP B CA 1
ATOM 2019 C C . ASP B 1 123 ? 4.703 14.062 -3.186 1 97.12 123 ASP B C 1
ATOM 2021 O O . ASP B 1 123 ? 3.77 14.648 -3.736 1 97.12 123 ASP B O 1
ATOM 2025 N N . PRO B 1 124 ? 5.91 14.125 -3.768 1 96.25 124 PRO B N 1
ATOM 2026 C CA . PRO B 1 124 ? 6.223 14.969 -4.926 1 96.25 124 PRO B CA 1
ATOM 2027 C C . PRO B 1 124 ? 5.441 14.562 -6.176 1 96.25 124 PRO B C 1
ATOM 2029 O O . PRO B 1 124 ? 5.254 15.383 -7.078 1 96.25 124 PRO B O 1
ATOM 2032 N N . ASP B 1 125 ? 4.98 13.305 -6.25 1 95.56 125 ASP B N 1
ATOM 2033 C CA . ASP B 1 125 ? 4.273 12.828 -7.434 1 95.56 125 ASP B CA 1
ATOM 2034 C C . ASP B 1 125 ? 2.76 12.867 -7.219 1 95.56 125 ASP B C 1
ATOM 2036 O O . ASP B 1 125 ? 1.998 12.352 -8.039 1 95.56 125 ASP B O 1
ATOM 2040 N N . GLY B 1 126 ? 2.363 13.43 -6.082 1 94.56 126 GLY B N 1
ATOM 2041 C CA . GLY B 1 126 ? 0.944 13.641 -5.848 1 94.56 126 GLY B CA 1
ATOM 2042 C C . GLY B 1 126 ? 0.281 12.484 -5.125 1 94.56 126 GLY B C 1
ATOM 2043 O O . GLY B 1 126 ? -0.94 12.469 -4.961 1 94.56 126 GLY B O 1
ATOM 2044 N N . ASN B 1 127 ? 1 11.492 -4.754 1 95.56 127 ASN B N 1
ATOM 2045 C CA . ASN B 1 127 ? 0.415 10.461 -3.906 1 95.56 127 ASN B CA 1
ATOM 2046 C C . ASN B 1 127 ? -0.004 11.016 -2.549 1 95.56 127 ASN B C 1
ATOM 2048 O O . ASN B 1 127 ? 0.765 11.727 -1.901 1 95.56 127 ASN B O 1
ATOM 2052 N N . GLN B 1 128 ? -1.21 10.664 -2.162 1 96.56 128 GLN B N 1
ATOM 2053 C CA . GLN B 1 128 ? -1.688 11.055 -0.839 1 96.56 128 GLN B CA 1
ATOM 2054 C C . GLN B 1 128 ? -1.237 10.055 0.223 1 96.56 128 GLN B C 1
ATOM 2056 O O . GLN B 1 128 ? -1.432 8.852 0.068 1 96.56 128 GLN B O 1
ATOM 2061 N N . VAL B 1 129 ? -0.585 10.562 1.23 1 98.25 129 VAL B N 1
ATOM 2062 C CA . VAL B 1 129 ? -0.068 9.742 2.318 1 98.25 129 VAL B CA 1
ATOM 2063 C C . VAL B 1 129 ? -0.782 10.102 3.621 1 98.25 129 VAL B C 1
ATOM 2065 O O . VAL B 1 129 ? -0.834 11.266 4.008 1 98.25 129 VAL B O 1
ATOM 2068 N N . GLU B 1 130 ? -1.343 9.141 4.215 1 98.62 130 GLU B N 1
ATOM 2069 C CA . GLU B 1 130 ? -1.938 9.297 5.539 1 98.62 130 GLU B CA 1
ATOM 2070 C C . GLU B 1 130 ? -0.951 8.906 6.637 1 98.62 130 GLU B C 1
ATOM 2072 O O . GLU B 1 130 ? -0.305 7.859 6.559 1 98.62 130 GLU B O 1
ATOM 2077 N N . LEU B 1 131 ? -0.731 9.734 7.555 1 98.31 131 LEU B N 1
ATOM 2078 C CA . LEU B 1 131 ? 0.023 9.445 8.773 1 98.31 131 LEU B CA 1
ATOM 2079 C C . LEU B 1 131 ? -0.914 9.234 9.953 1 98.31 131 LEU B C 1
ATOM 2081 O O . LEU B 1 131 ? -1.592 10.172 10.391 1 98.31 131 LEU B O 1
ATOM 2085 N N . LYS B 1 132 ? -0.922 8.023 10.414 1 98.62 132 LYS B N 1
ATOM 2086 C CA . LYS B 1 132 ? -1.9 7.656 11.438 1 98.62 132 LYS B CA 1
ATOM 2087 C C . LYS B 1 132 ? -1.214 7.27 12.742 1 98.62 132 LYS B C 1
ATOM 2089 O O . LYS B 1 132 ? -0.239 6.516 12.742 1 98.62 132 LYS B O 1
ATOM 2094 N N . GLY B 1 133 ? -1.691 7.812 13.82 1 98.25 133 GLY B N 1
ATOM 2095 C CA . GLY B 1 133 ? -1.241 7.426 15.148 1 98.25 133 GLY B CA 1
ATOM 2096 C C . GLY B 1 133 ? -1.906 6.16 15.656 1 98.25 133 GLY B C 1
ATOM 2097 O O . GLY B 1 133 ? -2.629 5.488 14.914 1 98.25 133 GLY B O 1
ATOM 2098 N N . PRO B 1 134 ? -1.582 5.777 16.906 1 96.88 134 PRO B N 1
ATOM 2099 C CA . PRO B 1 134 ? -2.199 4.586 17.5 1 96.88 134 PRO B CA 1
ATOM 2100 C C . PRO B 1 134 ? -3.709 4.734 17.688 1 96.88 134 PRO B C 1
ATOM 2102 O O . PRO B 1 134 ? -4.223 5.855 17.719 1 96.88 134 PRO B O 1
ATOM 2105 N N . SER B 1 135 ? -4.355 3.549 17.672 1 94.62 135 SER B N 1
ATOM 2106 C CA . SER B 1 135 ? -5.793 3.57 17.938 1 94.62 135 SER B CA 1
ATOM 2107 C C . SER B 1 135 ? -6.094 4.027 19.359 1 94.62 135 SER B C 1
ATOM 2109 O O . SER B 1 135 ? -5.297 3.797 20.266 1 94.62 135 SER B O 1
ATOM 2111 N N . GLU B 1 136 ? -7.191 4.723 19.453 1 87 136 GLU B N 1
ATOM 2112 C CA . GLU B 1 136 ? -7.676 5.188 20.75 1 87 136 GLU B CA 1
ATOM 2113 C C . GLU B 1 136 ? -8.359 4.059 21.516 1 87 136 GLU B C 1
ATOM 2115 O O . GLU B 1 136 ? -9.094 3.26 20.922 1 87 136 GLU B O 1
ATOM 2120 N N . ALA B 1 137 ? -7.68 3.494 22.578 1 62 137 ALA B N 1
ATOM 2121 C CA . ALA B 1 137 ? -8.312 2.48 23.422 1 62 137 ALA B CA 1
ATOM 2122 C C . ALA B 1 137 ? -9.773 2.832 23.703 1 62 137 ALA B C 1
ATOM 2124 O O . ALA B 1 137 ? -10.133 4.012 23.766 1 62 137 ALA B O 1
#

Sequence (274 aa):
MSPFTIQHIDHIVLRVADMQRSIDFYDRVFGAEVVRHNEKLGLVHLRAGTSMIDLVDIHGEIGRKGGAAAGGERRNVDHFCLRIEPFDEAALVRHLQSCGLNVEKAATRFGAEGYGLSLYCFDPDGNQVELKGPSEAMSPFTIQHIDHIVLRVADMQRSIDFYDRVFGAEVVRHNEKLGLVHLRAGTSMIDLVDIHGEIGRKGGAAAGGERRNVDHFCLRIEPFDEAALVRHLQSCGLNVEKAATRFGAEGYGLSLYCFDPDGNQVELKGPSEA

InterPro domains:
  IPR004360 Glyoxalase/fosfomycin resistance/dioxygenase domain [PF00903] (8-131)
  IPR029068 Glyoxalase/Bleomycin resistance protein/Dihydroxybiphenyl dioxygenase [G3DSA:3.10.180.10] (10-133)
  IPR029068 Glyoxalase/Bleomycin resistance protein/Dihydroxybiphenyl dioxygenase [SSF54593] (1-134)
  IPR037523 Vicinal oxygen chelate (VOC), core domain [PS51819] (8-134)
  IPR050383 Glyoxalase I/Fosfomycin Resistance Protein Families [PTHR21366] (4-133)